Protein AF-A0A930QML5-F1 (afdb_monomer_lite)

Foldseek 3Di:
DLLQLLLQLVLLLVVLQVVCCVVVVVHHDDPVCVVLCSCLVVSDPLSLVSNQVSLCVVCVVVLVVCLVVDDPVVLVVLVVVLQVVLCCLQPVPVLVCVLVPDDPPDPVSSCSVSVVSHVNSNPSSVVSVVSNCVVVVVVNLVVLLVCLVVLQVQLVVLVVVLVVQLVCCVVPVVDDNVRSCSQSDCSHPSNVSNVVSVVSNVVSVLVVVDQPDPVNVVVVLCVVLVQQLSSCLVVLLVVLVVVCVVVVHDDDPVNVVVSVVSSSVVSSVVSVVQVVVCVVVVVSCCNNRNDGDDD

Sequence (295 aa):
RTHAGGIPSLVWSLFYLLHDAWHYGVGVPPILSIPGILFFGNAKYQLYFMVILIWFYLLMPLWRILLRRMTLPLLMGILAVQIAFDYWSSFDTAFNLYVYGLPEGTLWRALLFYRLNYWVVHYVFIFLLGGYIALHWEAFRTWMLRRTGQLYAFGILSLLALLAWYYKLLLVDGYTPLEGIYTAHQLSPLGIFYTIGASLALFAFFTRLGTENPLGHAFQILGKHSYFIYLAHPIAITYLLAVLHRTGHVLTAPLALAMYAATLLLTLCGAVVMRRIGERIPLVNELTIGMKAKK

Structure (mmCIF, N/CA/C/O backbone):
data_AF-A0A930QML5-F1
#
_entry.id   AF-A0A930QML5-F1
#
loop_
_atom_site.group_PDB
_atom_site.id
_atom_site.type_symbol
_atom_site.label_atom_id
_atom_site.label_alt_id
_atom_site.label_comp_id
_atom_site.label_asym_id
_atom_site.label_entity_id
_atom_site.label_seq_id
_atom_site.pdbx_PDB_ins_code
_atom_site.Cartn_x
_atom_site.Cartn_y
_atom_site.Cartn_z
_atom_site.occupancy
_atom_site.B_iso_or_equiv
_atom_site.auth_seq_id
_atom_site.auth_comp_id
_atom_site.auth_asym_id
_atom_site.auth_atom_id
_atom_site.pdbx_PDB_model_num
ATOM 1 N N . ARG A 1 1 ? -0.729 -19.758 14.312 1.00 42.22 1 ARG A N 1
ATOM 2 C CA . ARG A 1 1 ? -1.116 -18.446 13.720 1.00 42.22 1 ARG A CA 1
ATOM 3 C C . ARG A 1 1 ? -0.247 -18.052 12.515 1.00 42.22 1 ARG A C 1
ATOM 5 O O . ARG A 1 1 ? -0.726 -17.291 11.696 1.00 42.22 1 ARG A O 1
ATOM 12 N N . THR A 1 2 ? 0.948 -18.628 12.347 1.00 38.91 2 THR A N 1
ATOM 13 C CA . THR A 1 2 ? 1.815 -18.518 11.150 1.00 38.91 2 THR A CA 1
ATOM 14 C C . THR A 1 2 ? 1.192 -19.056 9.849 1.00 38.91 2 THR A C 1
ATOM 16 O O . THR A 1 2 ? 1.591 -18.653 8.764 1.00 38.91 2 THR A O 1
ATOM 19 N N . HIS A 1 3 ? 0.169 -19.912 9.940 1.00 48.06 3 HIS A N 1
ATOM 20 C CA . HIS A 1 3 ? -0.497 -20.510 8.774 1.00 48.06 3 HIS A CA 1
ATOM 21 C C . HIS A 1 3 ? -1.387 -19.555 7.959 1.00 48.06 3 HIS A C 1
ATOM 23 O O . HIS A 1 3 ? -1.629 -19.836 6.794 1.00 48.06 3 HIS A O 1
ATOM 29 N N . ALA A 1 4 ? -1.870 -18.445 8.534 1.00 53.62 4 ALA A N 1
ATOM 30 C CA . ALA A 1 4 ? -2.886 -17.612 7.874 1.00 53.62 4 ALA A CA 1
ATOM 31 C C . ALA A 1 4 ? -2.337 -16.746 6.720 1.00 53.62 4 ALA A C 1
ATOM 33 O O . ALA A 1 4 ? -3.108 -16.348 5.859 1.00 53.62 4 ALA A O 1
ATOM 34 N N . GLY A 1 5 ? -1.024 -16.475 6.685 1.00 57.03 5 GLY A N 1
ATOM 35 C CA . GLY A 1 5 ? -0.388 -15.676 5.622 1.00 57.03 5 GLY A CA 1
ATOM 36 C C . GLY A 1 5 ? 0.655 -16.428 4.790 1.00 57.03 5 GLY A C 1
ATOM 37 O O . GLY A 1 5 ? 0.810 -16.146 3.606 1.00 57.03 5 GLY A O 1
ATOM 38 N N . GLY A 1 6 ? 1.344 -17.417 5.375 1.00 72.44 6 GLY A N 1
ATOM 39 C CA . GLY A 1 6 ? 2.425 -18.133 4.688 1.00 72.44 6 GLY A CA 1
ATOM 40 C C . GLY A 1 6 ? 1.943 -19.009 3.529 1.00 72.44 6 GLY A C 1
ATOM 41 O O . GLY A 1 6 ? 2.529 -18.973 2.453 1.00 72.44 6 GLY A O 1
ATOM 42 N N . ILE A 1 7 ? 0.851 -19.757 3.727 1.00 80.62 7 ILE A N 1
ATOM 43 C CA . ILE A 1 7 ? 0.314 -20.664 2.699 1.00 80.62 7 ILE A CA 1
ATOM 44 C C . ILE A 1 7 ? -0.231 -19.872 1.499 1.00 80.62 7 ILE A C 1
ATOM 46 O O . ILE A 1 7 ? 0.220 -20.148 0.387 1.00 80.62 7 ILE A O 1
ATOM 50 N N . PRO A 1 8 ? -1.096 -18.850 1.679 1.00 83.06 8 PRO A N 1
ATOM 51 C CA . PRO A 1 8 ? -1.536 -18.029 0.554 1.00 83.06 8 PRO A CA 1
ATOM 52 C C . PRO A 1 8 ? -0.374 -17.358 -0.179 1.00 83.06 8 PRO A C 1
ATOM 54 O O . PRO A 1 8 ? -0.349 -17.374 -1.404 1.00 83.06 8 PRO A O 1
ATOM 57 N N . SER A 1 9 ? 0.622 -16.831 0.543 1.00 83.81 9 SER A N 1
ATOM 58 C CA . SER A 1 9 ? 1.794 -16.206 -0.085 1.00 83.81 9 SER A CA 1
ATOM 59 C C . SER A 1 9 ? 2.511 -17.166 -1.043 1.00 83.81 9 SER A C 1
ATOM 61 O O . SER A 1 9 ? 2.779 -16.807 -2.190 1.00 83.81 9 SER A O 1
ATOM 63 N N . LEU A 1 10 ? 2.749 -18.412 -0.617 1.00 87.38 10 LEU A N 1
ATOM 64 C CA . LEU A 1 10 ? 3.380 -19.439 -1.451 1.00 87.38 10 LEU A CA 1
ATOM 65 C C . LEU A 1 10 ? 2.510 -19.828 -2.650 1.00 87.38 10 LEU A C 1
ATOM 67 O O . LEU A 1 10 ? 2.995 -19.838 -3.779 1.00 87.38 10 LEU A O 1
ATOM 71 N N . VAL A 1 11 ? 1.228 -20.124 -2.417 1.00 89.69 11 VAL A N 1
ATOM 72 C CA . VAL A 1 11 ? 0.294 -20.574 -3.462 1.00 89.69 11 VAL A CA 1
ATOM 73 C C . VAL A 1 11 ? 0.138 -19.512 -4.544 1.00 89.69 11 VAL A C 1
ATOM 75 O O . VAL A 1 11 ? 0.270 -19.817 -5.728 1.00 89.69 11 VAL A O 1
ATOM 78 N N . TRP A 1 12 ? -0.091 -18.258 -4.151 1.00 92.50 12 TRP A N 1
ATOM 79 C CA . TRP A 1 12 ? -0.240 -17.161 -5.100 1.00 92.50 12 TRP A CA 1
ATOM 80 C C . TRP A 1 12 ? 1.067 -16.835 -5.812 1.00 92.50 12 TRP A C 1
ATOM 82 O O . TRP A 1 12 ? 1.039 -16.582 -7.012 1.00 92.50 12 TRP A O 1
ATOM 92 N N . SER A 1 13 ? 2.211 -16.902 -5.126 1.00 91.56 13 SER A N 1
ATOM 93 C CA . SER A 1 13 ? 3.508 -16.717 -5.783 1.00 91.56 13 SER A CA 1
ATOM 94 C C . SER A 1 13 ? 3.733 -17.758 -6.877 1.00 91.56 13 SER A C 1
ATOM 96 O O . SER A 1 13 ? 4.039 -17.396 -8.007 1.00 91.56 13 SER A O 1
ATOM 98 N N . LEU A 1 14 ? 3.520 -19.043 -6.576 1.00 91.62 14 LEU A N 1
ATOM 99 C CA . LEU A 1 14 ? 3.659 -20.118 -7.563 1.00 91.62 14 LEU A CA 1
ATOM 100 C C . LEU A 1 14 ? 2.654 -19.975 -8.708 1.00 91.62 14 LEU A C 1
ATOM 102 O O . LEU A 1 14 ? 3.029 -20.125 -9.869 1.00 91.62 14 LEU A O 1
ATOM 106 N N . PHE A 1 15 ? 1.401 -19.638 -8.393 1.00 93.62 15 PHE A N 1
ATOM 107 C CA . PHE A 1 15 ? 0.384 -19.359 -9.401 1.00 93.62 15 PHE A CA 1
ATOM 108 C C . PHE A 1 15 ? 0.841 -18.256 -10.363 1.00 93.62 15 PHE A C 1
ATOM 110 O O . PHE A 1 15 ? 0.767 -18.451 -11.572 1.00 93.62 15 PHE A O 1
ATOM 117 N N . TYR A 1 16 ? 1.346 -17.127 -9.854 1.00 93.62 16 TYR A N 1
ATOM 118 C CA . TYR A 1 16 ? 1.780 -16.016 -10.702 1.00 93.62 16 TYR A CA 1
ATOM 119 C C . TYR A 1 16 ? 3.010 -16.350 -11.535 1.00 93.62 16 TYR A C 1
ATOM 121 O O . TYR A 1 16 ? 3.055 -15.970 -12.700 1.00 93.62 16 TYR A O 1
ATOM 129 N N . LEU A 1 17 ? 3.961 -17.111 -10.988 1.00 92.50 17 LEU A N 1
ATOM 130 C CA . LEU A 1 17 ? 5.114 -17.576 -11.756 1.00 92.50 17 LEU A CA 1
ATOM 131 C C . LEU A 1 17 ? 4.691 -18.439 -12.949 1.00 92.50 17 LEU A C 1
ATOM 133 O O . LEU A 1 17 ? 5.190 -18.239 -14.051 1.00 92.50 17 LEU A O 1
ATOM 137 N N . LEU A 1 18 ? 3.751 -19.366 -12.749 1.00 92.25 18 LEU A N 1
ATOM 138 C CA . LEU A 1 18 ? 3.232 -20.216 -13.825 1.00 92.25 18 LEU A CA 1
ATOM 139 C C . LEU A 1 18 ? 2.363 -19.429 -14.812 1.00 92.25 18 LEU A C 1
ATOM 141 O O . LEU A 1 18 ? 2.490 -19.597 -16.024 1.00 92.25 18 LEU A O 1
ATOM 145 N N . HIS A 1 19 ? 1.491 -18.565 -14.294 1.00 94.06 19 HIS A N 1
ATOM 146 C CA . HIS A 1 19 ? 0.607 -17.732 -15.097 1.00 94.06 19 HIS A CA 1
ATOM 147 C C . HIS A 1 19 ? 1.399 -16.805 -16.018 1.00 94.06 19 HIS A C 1
ATOM 149 O O . HIS A 1 19 ? 1.128 -16.768 -17.214 1.00 94.06 19 HIS A O 1
ATOM 155 N N . ASP A 1 20 ? 2.382 -16.079 -15.488 1.00 90.75 20 ASP A N 1
ATOM 156 C CA . ASP A 1 20 ? 3.165 -15.121 -16.266 1.00 90.75 20 ASP A CA 1
ATOM 157 C C . ASP A 1 20 ? 4.116 -15.843 -17.238 1.00 90.75 20 ASP A C 1
ATOM 159 O O . ASP A 1 20 ? 4.260 -15.401 -18.379 1.00 90.75 20 ASP A O 1
ATOM 163 N N . ALA A 1 21 ? 4.677 -16.999 -16.852 1.00 90.25 21 ALA A N 1
ATOM 164 C CA . ALA A 1 21 ? 5.449 -17.858 -17.753 1.00 90.25 21 ALA A CA 1
ATOM 165 C C . ALA A 1 21 ? 4.637 -18.286 -18.986 1.00 90.25 21 ALA A C 1
ATOM 167 O O . ALA A 1 21 ? 5.144 -18.229 -20.107 1.00 90.25 21 ALA A O 1
ATOM 168 N N . TRP A 1 22 ? 3.378 -18.691 -18.782 1.00 90.81 22 TRP A N 1
ATOM 169 C CA . TRP A 1 22 ? 2.468 -19.076 -19.861 1.00 90.81 22 TRP A CA 1
ATOM 170 C C . TRP A 1 22 ? 1.972 -17.870 -20.668 1.00 90.81 22 TRP A C 1
ATOM 172 O O . TRP A 1 22 ? 2.012 -17.895 -21.894 1.00 90.81 22 TRP A O 1
ATOM 182 N N . HIS A 1 23 ? 1.531 -16.805 -19.994 1.00 88.75 23 HIS A N 1
ATOM 183 C CA . HIS A 1 23 ? 0.901 -15.648 -20.629 1.00 88.75 23 HIS A CA 1
ATOM 184 C C . HIS A 1 23 ? 1.882 -14.820 -21.470 1.00 88.75 23 HIS A C 1
ATOM 186 O O . HIS A 1 23 ? 1.529 -14.386 -22.564 1.00 88.75 23 HIS A O 1
ATOM 192 N N . TYR A 1 24 ? 3.105 -14.606 -20.971 1.00 87.69 24 TYR A N 1
ATOM 193 C CA . TYR A 1 24 ? 4.132 -13.822 -21.665 1.00 87.69 24 TYR A CA 1
ATOM 194 C C . TYR A 1 24 ? 5.116 -14.681 -22.470 1.00 87.69 24 TYR A C 1
ATOM 196 O O . TYR A 1 24 ? 5.958 -14.133 -23.175 1.00 87.69 24 TYR A O 1
ATOM 204 N N . GLY A 1 25 ? 5.046 -16.014 -22.369 1.00 86.25 25 GLY A N 1
ATOM 205 C CA . GLY A 1 25 ? 5.958 -16.922 -23.073 1.00 86.25 25 GLY A CA 1
ATOM 206 C C . GLY A 1 25 ? 7.410 -16.862 -22.583 1.00 86.25 25 GLY A C 1
ATOM 207 O O . GLY A 1 25 ? 8.315 -17.267 -23.306 1.00 86.25 25 GLY A O 1
ATOM 208 N N . VAL A 1 26 ? 7.647 -16.357 -21.368 1.00 82.44 26 VAL A N 1
ATOM 209 C CA . VAL A 1 26 ? 8.996 -16.136 -20.805 1.00 82.44 26 VAL A CA 1
ATOM 210 C C . VAL A 1 26 ? 9.599 -17.373 -20.126 1.00 82.44 26 VAL A C 1
ATOM 212 O O . VAL A 1 26 ? 10.762 -17.352 -19.731 1.00 82.44 26 VAL A O 1
ATOM 215 N N . GLY A 1 27 ? 8.833 -18.464 -20.007 1.00 84.00 27 GLY A N 1
ATOM 216 C CA . GLY A 1 27 ? 9.260 -19.689 -19.326 1.00 84.00 27 GLY A CA 1
ATOM 217 C C . G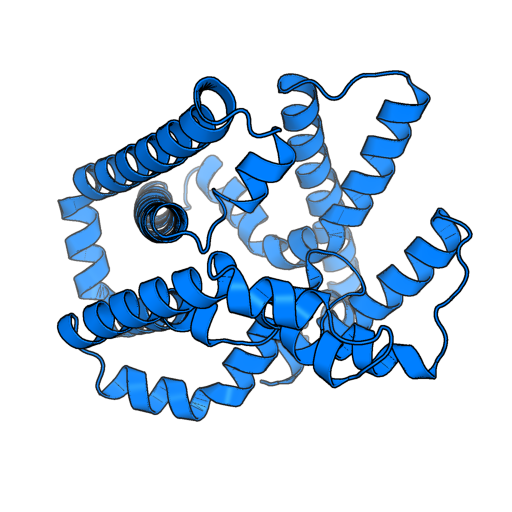LY A 1 27 ? 9.258 -19.576 -17.795 1.00 84.00 27 GLY A C 1
ATOM 218 O O . GLY A 1 27 ? 9.054 -18.507 -17.223 1.00 84.00 27 GLY A O 1
ATOM 219 N N . VAL A 1 28 ? 9.433 -20.712 -17.112 1.00 85.81 28 VAL A N 1
ATOM 220 C CA . VAL A 1 28 ? 9.483 -20.764 -15.640 1.00 85.81 28 VAL A CA 1
ATOM 221 C C . VAL A 1 28 ? 10.873 -20.316 -15.172 1.00 85.81 28 VAL A C 1
ATOM 223 O O . VAL A 1 28 ? 11.868 -20.772 -15.742 1.00 85.81 28 VAL A O 1
ATOM 226 N N . PRO A 1 29 ? 10.981 -19.454 -14.143 1.00 85.44 29 PRO A N 1
ATOM 227 C CA . PRO A 1 29 ? 12.279 -19.011 -13.649 1.00 85.44 29 PRO A CA 1
ATOM 228 C C . PRO A 1 29 ? 13.128 -20.185 -13.124 1.00 85.44 29 PRO A C 1
ATOM 230 O O . PRO A 1 29 ? 12.576 -21.181 -12.643 1.00 85.44 29 PRO A O 1
ATOM 233 N N . PRO A 1 30 ? 14.473 -20.074 -13.148 1.00 86.81 30 PRO A N 1
ATOM 234 C CA . PRO A 1 30 ? 15.358 -21.115 -12.635 1.00 86.81 30 PRO A CA 1
ATOM 235 C C . PRO A 1 30 ? 15.033 -21.477 -11.183 1.00 86.81 30 PRO A C 1
ATOM 237 O O . PRO A 1 30 ? 14.823 -20.589 -10.354 1.00 86.81 30 PRO A O 1
ATOM 240 N N . ILE A 1 31 ? 15.079 -22.770 -10.847 1.00 86.69 31 ILE A N 1
ATOM 241 C CA . ILE A 1 31 ? 14.723 -23.289 -9.511 1.00 86.69 31 ILE A CA 1
ATOM 242 C C . ILE A 1 31 ? 15.508 -22.583 -8.394 1.00 86.69 31 ILE A C 1
ATOM 244 O O . ILE A 1 31 ? 14.950 -22.265 -7.346 1.00 86.69 31 ILE A O 1
ATOM 248 N N . LEU A 1 32 ? 16.780 -22.257 -8.643 1.00 86.69 32 LEU A N 1
ATOM 249 C CA . LEU A 1 32 ? 17.653 -21.561 -7.691 1.00 86.69 32 LEU A CA 1
ATOM 250 C C . LEU A 1 32 ? 17.193 -20.131 -7.356 1.00 86.69 32 LEU A C 1
ATOM 252 O O . LEU A 1 32 ? 17.542 -19.612 -6.300 1.00 86.69 32 LEU A O 1
ATOM 256 N N . SER A 1 33 ? 16.396 -19.495 -8.219 1.00 85.62 33 SER A N 1
ATOM 257 C CA . SER A 1 33 ? 15.874 -18.140 -7.993 1.00 85.62 33 SER A CA 1
ATOM 258 C C . SER A 1 33 ? 14.572 -18.117 -7.183 1.00 85.62 33 SER A C 1
ATOM 260 O O . SER A 1 33 ? 14.249 -17.095 -6.574 1.00 85.62 33 SER A O 1
ATOM 262 N N . ILE A 1 34 ? 13.847 -19.243 -7.115 1.00 87.88 34 ILE A N 1
ATOM 263 C CA . ILE A 1 34 ? 12.540 -19.346 -6.448 1.00 87.88 34 ILE A CA 1
ATOM 264 C C . ILE A 1 34 ? 12.609 -18.909 -4.974 1.00 87.88 34 ILE A C 1
ATOM 266 O O . ILE A 1 34 ? 11.768 -18.101 -4.577 1.00 87.88 34 ILE A O 1
ATOM 270 N N . PRO A 1 35 ? 13.594 -19.337 -4.155 1.00 89.44 35 PRO A N 1
ATOM 271 C CA . PRO A 1 35 ? 13.689 -18.876 -2.770 1.00 89.44 35 PRO A CA 1
ATOM 272 C C . PRO A 1 35 ? 13.810 -17.352 -2.651 1.00 89.44 35 PRO A C 1
ATOM 274 O O . PRO A 1 35 ? 13.152 -16.754 -1.803 1.00 89.44 35 PRO A O 1
ATOM 277 N N . GLY A 1 36 ? 14.592 -16.714 -3.529 1.00 88.12 36 GLY A N 1
ATOM 278 C CA . GLY A 1 36 ? 14.726 -15.257 -3.571 1.00 88.12 36 GLY A CA 1
ATOM 279 C C . GLY A 1 36 ? 13.420 -14.571 -3.973 1.00 88.12 36 GLY A C 1
ATOM 280 O O . GLY A 1 36 ? 12.999 -13.618 -3.322 1.00 88.12 36 GLY A O 1
ATOM 281 N N . ILE A 1 37 ? 12.729 -15.094 -4.989 1.00 89.31 37 ILE A N 1
ATOM 282 C CA . ILE A 1 37 ? 11.427 -14.575 -5.433 1.00 89.31 37 ILE A CA 1
ATOM 283 C C . ILE A 1 37 ? 10.401 -14.620 -4.295 1.00 89.31 37 ILE A C 1
ATOM 285 O O . ILE A 1 37 ? 9.683 -13.642 -4.083 1.00 89.31 37 ILE A O 1
ATOM 289 N N . LEU A 1 38 ? 10.345 -15.728 -3.553 1.00 90.50 38 LEU A N 1
ATOM 290 C CA . LEU A 1 38 ? 9.434 -15.898 -2.421 1.00 90.50 38 LEU A CA 1
ATOM 291 C C . LEU A 1 38 ? 9.811 -15.002 -1.239 1.00 90.50 38 LEU A C 1
ATOM 293 O O . LEU A 1 38 ? 8.932 -14.404 -0.624 1.00 90.50 38 LEU A O 1
ATOM 297 N N . PHE A 1 39 ? 11.107 -14.885 -0.937 1.00 90.69 39 PHE A N 1
ATOM 298 C CA . PHE A 1 39 ? 11.597 -14.053 0.159 1.00 90.69 39 PHE A CA 1
ATOM 299 C C . PHE A 1 39 ? 11.318 -12.568 -0.075 1.00 90.69 39 PHE A C 1
ATOM 301 O O . PHE A 1 39 ? 10.906 -11.879 0.850 1.00 90.69 39 PHE A O 1
ATOM 308 N N . PHE A 1 40 ? 11.515 -12.075 -1.300 1.00 91.12 40 PHE A N 1
ATOM 309 C CA . PHE A 1 40 ? 11.284 -10.669 -1.639 1.00 91.12 40 PHE A CA 1
ATOM 310 C C . PHE A 1 40 ? 9.853 -10.384 -2.114 1.00 91.12 40 PHE A C 1
ATOM 312 O O . PHE A 1 40 ? 9.490 -9.222 -2.261 1.00 91.12 40 PHE A O 1
ATOM 319 N N . GLY A 1 41 ? 9.024 -11.406 -2.345 1.00 90.75 41 GLY A N 1
ATOM 320 C CA . GLY A 1 41 ? 7.649 -11.236 -2.825 1.00 90.75 41 GLY A CA 1
ATOM 321 C C . GLY A 1 41 ? 7.570 -10.738 -4.269 1.00 90.75 41 GLY A C 1
ATOM 322 O O . GLY A 1 41 ? 6.622 -10.047 -4.632 1.00 90.75 41 GLY A O 1
ATOM 323 N N . ASN A 1 42 ? 8.560 -11.091 -5.093 1.00 91.31 42 ASN A N 1
ATOM 324 C CA . ASN A 1 42 ? 8.730 -10.573 -6.454 1.00 91.31 42 ASN A CA 1
ATOM 325 C C . ASN A 1 42 ? 7.917 -11.327 -7.517 1.00 91.31 42 ASN A C 1
ATOM 327 O O . ASN A 1 42 ? 8.001 -10.993 -8.693 1.00 91.31 42 ASN A O 1
ATOM 331 N N . ALA A 1 43 ? 7.132 -12.339 -7.134 1.00 90.38 43 ALA A N 1
ATOM 332 C CA . ALA A 1 43 ? 6.314 -13.091 -8.088 1.00 90.38 43 ALA A CA 1
ATOM 333 C C . ALA A 1 43 ? 5.226 -12.220 -8.747 1.00 90.38 43 ALA A C 1
ATOM 335 O O . ALA A 1 43 ? 4.858 -12.453 -9.893 1.00 90.38 43 ALA A O 1
ATOM 336 N N . LYS A 1 44 ? 4.714 -11.207 -8.036 1.00 92.75 44 LYS A N 1
ATOM 337 C CA . LYS A 1 44 ? 3.829 -10.166 -8.577 1.00 92.75 44 LYS A CA 1
ATOM 338 C C . LYS A 1 44 ? 3.885 -8.933 -7.675 1.00 92.75 44 LYS A C 1
ATOM 340 O O . LYS A 1 44 ? 4.109 -9.072 -6.474 1.00 92.75 44 LYS A O 1
ATOM 345 N N . TYR A 1 45 ? 3.655 -7.740 -8.227 1.00 88.81 45 TYR A N 1
ATOM 346 C CA . TYR A 1 45 ? 3.902 -6.458 -7.544 1.00 88.81 45 TYR A CA 1
ATOM 347 C C . TYR A 1 45 ? 3.152 -6.260 -6.220 1.00 88.81 45 TYR A C 1
ATOM 349 O O . TYR A 1 45 ? 3.531 -5.394 -5.451 1.00 88.81 45 TYR A O 1
ATOM 357 N N . GLN A 1 46 ? 2.077 -6.996 -5.943 1.00 91.94 46 GLN A N 1
ATOM 358 C CA . GLN A 1 46 ? 1.311 -6.901 -4.698 1.00 91.94 46 GLN A CA 1
ATOM 359 C C . GLN A 1 46 ? 1.759 -7.935 -3.647 1.00 91.94 46 GLN A C 1
ATOM 361 O O . GLN A 1 46 ? 1.407 -7.841 -2.472 1.00 91.94 46 GLN A O 1
ATOM 366 N N . LEU A 1 47 ? 2.530 -8.957 -4.020 1.00 92.12 47 LEU A N 1
ATOM 367 C CA . LEU A 1 47 ? 2.869 -10.042 -3.095 1.00 92.12 47 LEU A CA 1
ATOM 368 C C . LEU A 1 47 ? 3.913 -9.647 -2.049 1.00 92.12 47 LEU A C 1
ATOM 370 O O . LEU A 1 47 ? 3.927 -10.240 -0.970 1.00 92.12 47 LEU A O 1
ATOM 374 N N . TYR A 1 48 ? 4.704 -8.597 -2.283 1.00 90.06 48 TYR A N 1
ATOM 375 C CA . TYR A 1 48 ? 5.620 -8.077 -1.264 1.00 90.06 48 TYR A CA 1
ATOM 376 C C . TYR A 1 48 ? 4.896 -7.679 0.031 1.00 90.06 48 TYR A C 1
ATOM 378 O O . TYR A 1 48 ? 5.428 -7.867 1.120 1.00 90.06 48 TYR A O 1
ATOM 386 N N . PHE A 1 49 ? 3.644 -7.213 -0.042 1.00 87.31 49 PHE A N 1
ATOM 387 C CA . PHE A 1 49 ? 2.878 -6.896 1.163 1.00 87.31 49 PHE A CA 1
ATOM 388 C C . PHE A 1 49 ? 2.608 -8.142 2.022 1.00 87.31 49 PHE A C 1
ATOM 390 O O . PHE A 1 49 ? 2.589 -8.061 3.248 1.00 87.31 49 PHE A O 1
ATOM 397 N N . MET A 1 50 ? 2.452 -9.320 1.404 1.00 88.88 50 MET A N 1
ATOM 398 C CA . MET A 1 50 ? 2.325 -10.582 2.144 1.00 88.88 50 MET A CA 1
ATOM 399 C C . MET A 1 50 ? 3.620 -10.931 2.874 1.00 88.88 50 MET A C 1
ATOM 401 O O . MET A 1 50 ? 3.572 -11.371 4.023 1.00 88.88 50 MET A O 1
ATOM 405 N N . VAL A 1 51 ? 4.770 -10.686 2.242 1.00 90.88 51 VAL A N 1
ATOM 406 C CA . VAL A 1 51 ? 6.086 -10.837 2.874 1.00 90.88 51 VAL A CA 1
ATOM 407 C C . VAL A 1 51 ? 6.210 -9.909 4.080 1.00 90.88 51 VAL A C 1
ATOM 409 O O . VAL A 1 51 ? 6.530 -10.379 5.173 1.00 90.88 51 VAL A O 1
ATOM 412 N N . ILE A 1 52 ? 5.873 -8.625 3.928 1.00 91.38 52 ILE A N 1
ATOM 413 C CA . ILE A 1 52 ? 5.874 -7.657 5.035 1.00 91.38 52 ILE A CA 1
ATOM 414 C C . ILE A 1 52 ? 5.027 -8.171 6.210 1.00 91.38 52 ILE A C 1
ATOM 416 O O . ILE A 1 52 ? 5.489 -8.166 7.352 1.00 91.38 52 ILE A O 1
ATOM 420 N N . LEU A 1 53 ? 3.809 -8.667 5.955 1.00 89.94 53 LEU A N 1
ATOM 421 C CA . LEU A 1 53 ? 2.942 -9.206 7.010 1.00 89.94 53 LEU A CA 1
ATOM 422 C C . LEU A 1 53 ? 3.567 -10.402 7.735 1.00 89.94 53 LEU A C 1
ATOM 424 O O . LEU A 1 53 ? 3.448 -10.498 8.958 1.00 89.94 53 LEU A O 1
ATOM 428 N N . ILE A 1 54 ? 4.246 -11.301 7.016 1.00 89.50 54 ILE A N 1
ATOM 429 C CA . ILE A 1 54 ? 4.972 -12.423 7.629 1.00 89.50 54 ILE A CA 1
ATOM 430 C C . ILE A 1 54 ? 6.015 -11.888 8.617 1.00 89.50 54 ILE A C 1
ATOM 432 O O . ILE A 1 54 ? 6.038 -12.336 9.764 1.00 89.50 54 ILE A O 1
ATOM 436 N N . TRP A 1 55 ? 6.807 -10.883 8.231 1.00 91.56 55 TRP A N 1
ATOM 437 C CA . TRP A 1 55 ? 7.786 -10.254 9.123 1.00 91.56 55 TRP A CA 1
ATOM 438 C C . TRP A 1 55 ? 7.145 -9.582 10.338 1.00 91.56 55 TRP A C 1
ATOM 440 O O . TRP A 1 55 ? 7.617 -9.769 11.462 1.00 91.56 55 TRP A O 1
ATOM 450 N N . PHE A 1 56 ? 6.022 -8.882 10.162 1.00 91.94 56 PHE A N 1
ATOM 451 C CA . PHE A 1 56 ? 5.268 -8.333 11.292 1.00 91.94 56 PHE A CA 1
ATOM 452 C C . PHE A 1 56 ? 4.787 -9.422 12.257 1.00 91.94 56 PHE A C 1
ATOM 454 O O . PHE A 1 56 ? 4.884 -9.243 13.472 1.00 91.94 56 PHE A O 1
ATOM 461 N N . TYR A 1 57 ? 4.309 -10.563 11.752 1.00 89.81 57 TYR A N 1
ATOM 462 C CA . TYR A 1 57 ? 3.884 -11.676 12.601 1.00 89.81 57 TYR A CA 1
ATOM 463 C C . TYR A 1 57 ? 5.047 -12.371 13.312 1.00 89.81 57 TYR A C 1
ATOM 465 O O . TYR A 1 57 ? 4.891 -12.751 14.475 1.00 89.81 57 TYR A O 1
ATOM 473 N N . LEU A 1 58 ? 6.200 -12.525 12.656 1.00 91.06 58 LEU A N 1
ATOM 474 C CA . LEU A 1 58 ? 7.408 -13.073 13.281 1.00 91.06 58 LEU A CA 1
ATOM 475 C C . LEU A 1 58 ? 7.881 -12.185 14.437 1.00 91.06 58 LEU A C 1
ATOM 477 O O . LEU A 1 58 ? 8.209 -12.681 15.513 1.00 91.06 58 LEU A O 1
ATOM 481 N N . LEU A 1 59 ? 7.817 -10.866 14.252 1.00 93.88 59 LEU A N 1
ATOM 482 C CA . LEU A 1 59 ? 8.206 -9.871 15.251 1.00 93.88 59 LEU A CA 1
ATOM 483 C C . LEU A 1 59 ? 7.091 -9.546 16.267 1.00 93.88 59 LEU A C 1
ATOM 485 O O . LEU A 1 59 ? 7.248 -8.667 17.113 1.00 93.88 59 LEU A O 1
ATOM 489 N N . MET A 1 60 ? 5.979 -10.292 16.269 1.00 92.56 60 MET A N 1
ATOM 490 C CA . MET A 1 60 ? 4.857 -10.077 17.192 1.00 92.56 60 MET A CA 1
ATOM 491 C C . MET A 1 60 ? 5.251 -10.029 18.682 1.00 92.56 60 MET A C 1
ATOM 493 O O . MET A 1 60 ? 4.675 -9.203 19.398 1.00 92.56 60 MET A O 1
ATOM 497 N N . PRO A 1 61 ? 6.189 -10.852 19.202 1.00 92.62 61 PRO A N 1
A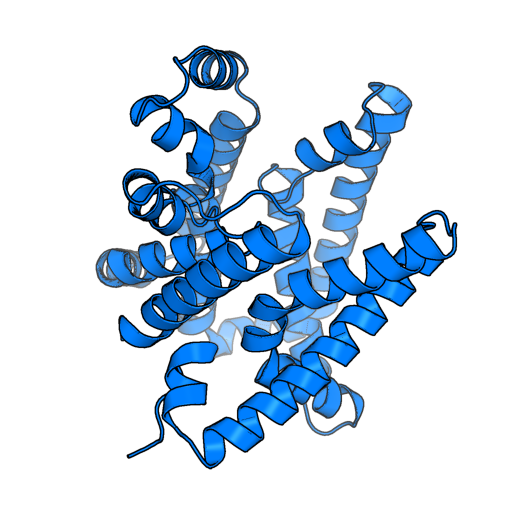TOM 498 C CA . PRO A 1 61 ? 6.627 -10.738 20.594 1.00 92.62 61 PRO A CA 1
ATOM 499 C C . PRO A 1 61 ? 7.184 -9.347 20.926 1.00 92.62 61 PRO A C 1
ATOM 501 O O . PRO A 1 61 ? 6.808 -8.773 21.949 1.00 92.62 61 PRO A O 1
ATOM 504 N N . LEU A 1 62 ? 7.994 -8.775 20.029 1.00 93.94 62 LEU A N 1
ATOM 505 C CA . LEU A 1 62 ? 8.558 -7.431 20.166 1.00 93.94 62 LEU A CA 1
ATOM 506 C C . LEU A 1 62 ? 7.451 -6.372 20.175 1.00 93.94 62 LEU A C 1
ATOM 508 O O . LEU A 1 62 ? 7.397 -5.535 21.077 1.00 93.94 62 LEU A O 1
ATOM 512 N N . TRP A 1 63 ? 6.513 -6.452 19.228 1.00 93.56 63 TRP A N 1
ATOM 513 C CA . TRP A 1 63 ? 5.411 -5.489 19.138 1.00 93.56 63 TRP A CA 1
ATOM 514 C C . TRP A 1 63 ? 4.514 -5.507 20.369 1.00 93.56 63 TRP A C 1
ATOM 516 O O . TRP A 1 63 ? 4.073 -4.454 20.815 1.00 93.56 63 TRP A O 1
ATOM 526 N N . ARG A 1 64 ? 4.271 -6.679 20.971 1.00 92.31 64 ARG A N 1
ATOM 527 C CA . ARG A 1 64 ? 3.505 -6.769 22.226 1.00 92.31 64 ARG A CA 1
ATOM 528 C C . ARG A 1 64 ? 4.208 -6.060 23.377 1.00 92.31 64 ARG A C 1
ATOM 530 O O . ARG A 1 64 ? 3.534 -5.414 24.173 1.00 92.31 64 ARG A O 1
ATOM 537 N N . ILE A 1 65 ? 5.530 -6.189 23.483 1.00 93.31 65 ILE A N 1
ATOM 538 C CA . ILE A 1 65 ? 6.316 -5.506 24.521 1.00 93.31 65 ILE A CA 1
ATOM 539 C C . ILE A 1 65 ? 6.235 -3.992 24.318 1.00 93.31 65 ILE A C 1
ATOM 541 O O . ILE A 1 65 ? 5.963 -3.262 25.270 1.00 93.31 65 ILE A O 1
ATOM 545 N N . LEU A 1 66 ? 6.406 -3.537 23.076 1.00 92.62 66 LEU A N 1
ATOM 546 C CA . LEU A 1 66 ? 6.361 -2.122 22.729 1.00 92.62 66 LEU A CA 1
ATOM 547 C C . LEU A 1 66 ? 4.968 -1.515 22.963 1.00 92.62 66 LEU A C 1
ATOM 549 O O . LEU A 1 66 ? 4.858 -0.472 23.601 1.00 92.62 66 LEU A O 1
ATOM 553 N N . LEU A 1 67 ? 3.899 -2.202 22.542 1.00 94.50 67 LEU A N 1
ATOM 554 C CA . LEU A 1 67 ? 2.513 -1.756 22.731 1.00 94.50 67 LEU A CA 1
ATOM 555 C C . LEU A 1 67 ? 2.116 -1.633 24.206 1.00 94.50 67 LEU A C 1
ATOM 557 O O . LEU A 1 67 ? 1.389 -0.712 24.559 1.00 94.50 67 LEU A O 1
ATOM 561 N N . ARG A 1 68 ? 2.626 -2.503 25.088 1.00 91.75 68 ARG A N 1
ATOM 562 C CA . ARG A 1 68 ? 2.360 -2.419 26.539 1.00 91.75 68 ARG A CA 1
ATOM 563 C C . ARG A 1 68 ? 2.895 -1.144 27.186 1.00 91.75 68 ARG A C 1
ATOM 565 O O . ARG A 1 68 ? 2.388 -0.743 28.224 1.00 91.75 68 ARG A O 1
ATOM 572 N N . ARG A 1 69 ? 3.941 -0.548 26.610 1.00 92.44 69 ARG A N 1
ATOM 573 C CA . ARG A 1 69 ? 4.561 0.695 27.092 1.00 92.44 69 ARG A CA 1
ATOM 574 C C . ARG A 1 69 ? 4.210 1.892 26.210 1.00 92.44 69 ARG A C 1
ATOM 576 O O . ARG A 1 69 ? 4.777 2.966 26.394 1.00 92.44 69 ARG A O 1
ATOM 583 N N . MET A 1 70 ? 3.330 1.700 25.227 1.00 95.19 70 MET A N 1
ATOM 584 C CA . MET A 1 70 ? 3.051 2.712 24.224 1.00 95.19 70 MET A CA 1
ATOM 585 C C . MET A 1 70 ? 2.288 3.877 24.837 1.00 95.19 70 MET A C 1
ATOM 587 O O . MET A 1 70 ? 1.244 3.703 25.457 1.00 95.19 70 MET A O 1
ATOM 591 N N . THR A 1 71 ? 2.807 5.075 24.608 1.00 95.00 71 THR A N 1
ATOM 592 C CA . THR A 1 71 ? 2.155 6.341 24.930 1.00 95.00 71 THR A CA 1
ATOM 593 C C . THR A 1 71 ? 2.086 7.186 23.666 1.00 95.00 71 THR A C 1
ATOM 595 O O . THR A 1 71 ? 2.844 6.960 22.720 1.00 95.00 71 THR A O 1
ATOM 598 N N . LEU A 1 72 ? 1.201 8.183 23.636 1.00 92.88 72 LEU A N 1
ATOM 599 C CA . LEU A 1 72 ? 1.097 9.075 22.482 1.00 92.88 72 LEU A CA 1
ATOM 600 C C . LEU A 1 72 ? 2.436 9.774 22.143 1.00 92.88 72 LEU A C 1
ATOM 602 O O . LEU A 1 72 ? 2.804 9.750 20.970 1.00 92.88 72 LEU A O 1
ATOM 606 N N . PRO A 1 73 ? 3.222 10.311 23.104 1.00 96.19 73 PRO A N 1
ATOM 607 C CA . PRO A 1 73 ? 4.541 10.874 22.800 1.00 96.19 73 PRO A CA 1
ATOM 608 C C . PRO A 1 73 ? 5.517 9.862 22.191 1.00 96.19 73 PRO A C 1
ATOM 610 O O . PRO A 1 73 ? 6.229 10.199 21.248 1.00 96.19 73 PRO A O 1
ATOM 613 N N . LEU A 1 74 ? 5.526 8.614 22.678 1.00 96.00 74 LEU A N 1
ATOM 614 C CA . LEU A 1 74 ? 6.372 7.564 22.104 1.00 96.00 74 LEU A CA 1
ATOM 615 C C . LEU A 1 74 ? 5.955 7.244 20.665 1.00 96.00 74 LEU A C 1
ATOM 617 O O . LEU A 1 74 ? 6.811 7.101 19.798 1.00 96.00 74 LEU A O 1
ATOM 621 N N . LEU A 1 75 ? 4.649 7.183 20.400 1.00 96.19 75 LEU A N 1
ATOM 622 C CA . LEU A 1 75 ? 4.116 6.952 19.062 1.00 96.19 75 LEU A CA 1
ATOM 623 C C . LEU A 1 75 ? 4.499 8.088 18.097 1.00 96.19 75 LEU A C 1
ATOM 625 O O . LEU A 1 75 ? 4.880 7.819 16.961 1.00 96.19 75 LEU A O 1
ATOM 629 N N . MET A 1 76 ? 4.481 9.342 18.562 1.00 96.75 76 MET A N 1
ATOM 630 C CA . MET A 1 76 ? 4.964 10.495 17.791 1.00 96.75 76 MET A CA 1
ATOM 631 C C . MET A 1 76 ? 6.482 10.458 17.564 1.00 96.75 76 MET A C 1
ATOM 633 O O . MET A 1 76 ? 6.945 10.800 16.479 1.00 96.75 76 MET A O 1
ATOM 637 N N . GLY A 1 77 ? 7.263 10.001 18.547 1.00 97.31 77 GLY A N 1
ATOM 638 C CA . GLY A 1 77 ? 8.698 9.761 18.374 1.00 97.31 77 GLY A CA 1
ATOM 639 C C . GLY A 1 77 ? 8.977 8.691 17.315 1.00 97.31 77 GLY A C 1
ATOM 640 O O . GLY A 1 77 ? 9.811 8.889 16.437 1.00 97.31 77 GLY A O 1
ATOM 641 N N . ILE A 1 78 ? 8.219 7.591 17.339 1.00 96.62 78 ILE A N 1
ATOM 642 C CA . ILE A 1 78 ? 8.288 6.532 16.322 1.00 96.62 78 ILE A CA 1
ATOM 643 C C . ILE A 1 78 ? 7.914 7.074 14.940 1.00 96.62 78 ILE A C 1
ATOM 645 O O . ILE A 1 78 ? 8.583 6.731 13.970 1.00 96.62 78 ILE A O 1
ATOM 649 N N . LEU A 1 79 ? 6.900 7.941 14.842 1.00 97.31 79 LEU A N 1
ATOM 650 C CA . LEU A 1 79 ? 6.553 8.608 13.584 1.00 97.31 79 LEU A CA 1
ATOM 651 C C . LEU A 1 79 ? 7.732 9.413 13.038 1.00 97.31 79 LEU A C 1
ATOM 653 O O . LEU A 1 79 ? 8.063 9.284 11.866 1.00 97.31 79 LEU A O 1
ATOM 657 N N . ALA A 1 80 ? 8.372 10.225 13.882 1.00 97.62 80 ALA A N 1
ATOM 658 C CA . ALA A 1 80 ? 9.501 11.052 13.471 1.00 97.62 80 ALA A CA 1
ATOM 659 C C . ALA A 1 80 ? 10.689 10.201 12.998 1.00 97.62 80 ALA A C 1
ATOM 661 O O . ALA A 1 80 ? 11.265 10.484 11.948 1.00 97.62 80 ALA A O 1
ATOM 662 N N . VAL A 1 81 ? 11.014 9.126 13.727 1.00 97.19 81 VAL A N 1
ATOM 663 C CA . VAL A 1 81 ? 12.064 8.180 13.319 1.00 97.19 81 VAL A CA 1
ATOM 664 C C . VAL A 1 81 ? 11.701 7.491 12.007 1.00 97.19 81 VAL A C 1
ATOM 666 O O . VAL A 1 81 ? 12.558 7.388 11.135 1.00 97.19 81 VAL A O 1
ATOM 669 N N . GLN A 1 82 ? 10.449 7.058 11.837 1.00 97.00 82 GLN A N 1
ATOM 670 C CA . GLN A 1 82 ? 10.010 6.437 10.591 1.00 97.00 82 GLN A CA 1
ATOM 671 C C . GLN A 1 82 ? 10.105 7.421 9.417 1.00 97.00 82 GLN A C 1
ATOM 673 O O . GLN A 1 82 ? 10.672 7.061 8.396 1.00 97.00 82 GLN A O 1
ATOM 678 N N . ILE A 1 83 ? 9.636 8.667 9.564 1.00 97.62 83 ILE A N 1
ATOM 679 C CA . ILE A 1 83 ? 9.749 9.692 8.512 1.00 97.62 83 ILE A CA 1
ATOM 680 C C . ILE A 1 83 ? 11.217 9.920 8.137 1.00 97.62 83 ILE A C 1
ATOM 682 O O . ILE A 1 83 ? 11.541 9.969 6.954 1.00 97.62 83 ILE A O 1
ATOM 686 N N . ALA A 1 84 ? 12.113 10.037 9.121 1.00 97.38 84 ALA A N 1
ATOM 687 C CA . ALA A 1 84 ? 13.540 10.220 8.861 1.00 97.38 84 ALA A CA 1
ATOM 688 C C . ALA A 1 84 ? 14.156 9.007 8.142 1.00 97.38 84 ALA A C 1
ATOM 690 O O . ALA A 1 84 ? 14.922 9.170 7.193 1.00 97.38 84 ALA A O 1
ATOM 691 N N . PHE A 1 85 ? 13.796 7.794 8.565 1.00 97.44 85 PHE A N 1
ATOM 692 C CA . PHE A 1 85 ? 14.267 6.553 7.958 1.00 97.44 85 PHE A CA 1
ATOM 693 C C . PHE A 1 85 ? 13.748 6.369 6.530 1.00 97.44 85 PHE A C 1
ATOM 695 O O . PHE A 1 85 ? 14.515 6.013 5.638 1.00 97.44 85 PHE A O 1
ATOM 702 N N . ASP A 1 86 ? 12.466 6.644 6.298 1.00 96.94 86 ASP A N 1
ATOM 703 C CA . ASP A 1 86 ? 11.836 6.563 4.983 1.00 96.94 86 ASP A CA 1
ATOM 704 C C . ASP A 1 86 ? 12.408 7.620 4.042 1.00 96.94 86 ASP A C 1
ATOM 706 O O . ASP A 1 86 ? 12.667 7.320 2.872 1.00 96.94 86 ASP A O 1
ATOM 710 N N . TYR A 1 87 ? 12.681 8.821 4.565 1.00 96.06 87 TYR A N 1
ATOM 711 C CA . TYR A 1 87 ? 13.333 9.884 3.814 1.00 96.06 87 TYR A CA 1
ATOM 712 C C . TYR A 1 87 ? 14.748 9.480 3.391 1.00 96.06 87 TYR A C 1
ATOM 714 O O . TYR A 1 87 ? 15.071 9.523 2.208 1.00 96.06 87 TYR A O 1
ATOM 722 N N . TRP A 1 88 ? 15.572 9.012 4.331 1.00 96.62 88 TRP A N 1
ATOM 723 C CA . TRP A 1 88 ? 16.910 8.506 4.024 1.00 96.62 88 TRP A CA 1
ATOM 724 C C . TRP A 1 88 ? 16.854 7.356 3.010 1.00 96.62 88 TRP A C 1
ATOM 726 O O . TRP A 1 88 ? 17.482 7.414 1.958 1.00 96.62 88 TRP A O 1
ATOM 736 N N . SER A 1 89 ? 16.045 6.333 3.277 1.00 95.56 89 SER A N 1
ATOM 737 C CA . SER A 1 89 ? 15.962 5.156 2.415 1.00 95.56 89 SER A CA 1
ATOM 738 C C . SER A 1 89 ? 15.500 5.503 0.997 1.00 95.56 89 SER A C 1
ATOM 740 O O . SER A 1 89 ? 15.985 4.895 0.044 1.00 95.56 89 SER A O 1
ATOM 742 N N . SER A 1 90 ? 14.573 6.449 0.832 1.00 93.38 90 SER A N 1
ATOM 743 C CA . SER A 1 90 ? 13.945 6.727 -0.469 1.00 93.38 90 SER A CA 1
ATOM 744 C C . SER A 1 90 ? 14.624 7.858 -1.247 1.00 93.38 90 SER A C 1
ATOM 746 O O . SER A 1 90 ? 14.641 7.804 -2.472 1.00 93.38 90 SER A O 1
ATOM 748 N N . PHE A 1 91 ? 15.210 8.848 -0.565 1.00 93.81 91 PHE A N 1
ATOM 749 C CA . PHE A 1 91 ? 15.715 10.078 -1.192 1.00 93.81 91 PHE A CA 1
ATOM 750 C C . PHE A 1 91 ? 17.227 10.290 -1.049 1.00 93.81 91 PHE A C 1
ATOM 752 O O . PHE A 1 91 ? 17.764 11.190 -1.692 1.00 93.81 91 PHE A O 1
ATOM 759 N N . ASP A 1 92 ? 17.943 9.494 -0.247 1.00 96.19 92 ASP A N 1
ATOM 760 C CA . ASP A 1 92 ? 19.398 9.636 -0.150 1.00 96.19 92 ASP A CA 1
ATOM 761 C C . ASP A 1 92 ? 20.086 9.159 -1.438 1.00 96.19 92 ASP A C 1
ATOM 763 O O . ASP A 1 92 ? 20.091 7.970 -1.777 1.00 96.19 92 ASP A O 1
ATOM 767 N N . THR A 1 93 ? 20.666 10.105 -2.178 1.00 94.38 93 THR A N 1
ATOM 768 C CA . THR A 1 93 ? 21.307 9.837 -3.470 1.00 94.38 93 THR A CA 1
ATOM 769 C C . THR A 1 93 ? 22.524 8.929 -3.327 1.00 94.38 93 THR A C 1
ATOM 771 O O . THR A 1 93 ? 22.698 8.018 -4.133 1.00 94.38 93 THR A O 1
ATOM 774 N N . ALA A 1 94 ? 23.363 9.141 -2.308 1.00 96.50 94 ALA A N 1
ATOM 775 C CA . ALA A 1 94 ? 24.596 8.377 -2.131 1.00 96.50 94 ALA A CA 1
ATOM 776 C C . ALA A 1 94 ? 24.300 6.894 -1.865 1.00 96.50 94 ALA A C 1
ATOM 778 O O . ALA A 1 94 ? 24.880 6.012 -2.500 1.00 96.50 94 ALA A O 1
ATOM 779 N N . PHE A 1 95 ? 23.343 6.620 -0.981 1.00 96.19 95 PHE A N 1
ATOM 780 C CA . PHE A 1 95 ? 22.876 5.280 -0.673 1.00 96.19 95 PHE A CA 1
ATOM 781 C C . PHE A 1 95 ? 22.238 4.608 -1.891 1.00 96.19 95 PHE A C 1
ATOM 783 O O . PHE A 1 95 ? 22.590 3.474 -2.214 1.00 96.19 95 PHE A O 1
ATOM 790 N N . ASN A 1 96 ? 21.341 5.291 -2.609 1.00 95.00 96 ASN A N 1
ATOM 791 C CA . ASN A 1 96 ? 20.684 4.688 -3.768 1.00 95.00 96 ASN A CA 1
ATOM 792 C C . ASN A 1 96 ? 21.671 4.421 -4.916 1.00 95.00 96 ASN A C 1
ATOM 794 O O . ASN A 1 96 ? 21.651 3.328 -5.480 1.00 95.00 96 ASN A O 1
ATOM 798 N N . LEU A 1 97 ? 22.593 5.346 -5.212 1.00 96.00 97 LEU A N 1
ATOM 799 C CA . LEU A 1 97 ? 23.657 5.118 -6.199 1.00 96.00 97 LEU A CA 1
ATOM 800 C C . LEU A 1 97 ? 24.567 3.952 -5.803 1.00 96.00 97 LEU A C 1
ATOM 802 O O . LEU A 1 97 ? 24.919 3.145 -6.661 1.00 96.00 97 LEU A O 1
ATOM 806 N N . TYR A 1 98 ? 24.898 3.818 -4.516 1.00 96.12 98 TYR A N 1
ATOM 807 C CA . TYR A 1 98 ? 25.630 2.656 -4.015 1.00 96.12 98 TYR A CA 1
ATOM 808 C C . TYR A 1 98 ? 24.872 1.354 -4.300 1.00 96.12 98 TYR A C 1
ATOM 810 O O . TYR A 1 98 ? 25.447 0.432 -4.871 1.00 96.12 98 TYR A O 1
ATOM 818 N N . VAL A 1 99 ? 23.577 1.284 -3.970 1.00 95.00 99 VAL A N 1
ATOM 819 C CA . VAL A 1 99 ? 22.754 0.084 -4.199 1.00 95.00 99 VAL A CA 1
ATOM 820 C C . VAL A 1 99 ? 22.659 -0.265 -5.686 1.00 95.00 99 VAL A C 1
ATOM 822 O O . VAL A 1 99 ? 22.811 -1.435 -6.042 1.00 95.00 99 VAL A O 1
ATOM 825 N N . TYR A 1 100 ? 22.436 0.725 -6.555 1.00 93.12 100 TYR A N 1
ATOM 826 C CA . TYR A 1 100 ? 22.362 0.511 -8.004 1.00 93.12 100 TYR A CA 1
ATOM 827 C C . TYR A 1 100 ? 23.718 0.143 -8.621 1.00 93.12 100 TYR A C 1
ATOM 829 O O . TYR A 1 100 ? 23.753 -0.612 -9.590 1.00 93.12 100 TYR A O 1
ATOM 837 N N . GLY A 1 101 ? 24.823 0.621 -8.043 1.00 94.69 101 GLY A N 1
ATOM 838 C CA . GLY A 1 101 ? 26.185 0.298 -8.471 1.00 94.69 101 GLY A CA 1
ATOM 839 C C . GLY A 1 101 ? 26.666 -1.102 -8.072 1.00 94.69 101 GLY A C 1
ATOM 840 O O . GLY A 1 101 ? 27.712 -1.541 -8.547 1.00 94.69 101 GLY A O 1
ATOM 841 N N . LEU A 1 102 ? 25.933 -1.823 -7.215 1.00 95.69 102 LEU A N 1
ATOM 842 C CA . LEU A 1 102 ? 26.298 -3.188 -6.833 1.00 95.69 102 LEU A CA 1
ATOM 843 C C . LEU A 1 102 ? 26.145 -4.170 -8.013 1.00 95.69 102 LEU A C 1
ATOM 845 O O . LEU A 1 102 ? 25.214 -4.030 -8.817 1.00 95.69 102 LEU A O 1
ATOM 849 N N . PRO A 1 103 ? 26.984 -5.222 -8.096 1.00 93.81 103 PRO A N 1
ATOM 850 C CA . PRO A 1 103 ? 26.907 -6.186 -9.189 1.00 93.81 103 PRO A CA 1
ATOM 851 C C . PRO A 1 103 ? 25.561 -6.921 -9.230 1.00 93.81 103 PRO A C 1
ATOM 853 O O . PRO A 1 103 ? 25.002 -7.303 -8.191 1.00 93.81 103 PRO A O 1
ATOM 856 N N . GLU A 1 104 ? 25.053 -7.141 -10.443 1.00 87.56 104 GLU A N 1
ATOM 857 C CA . GLU A 1 104 ? 23.834 -7.918 -10.678 1.00 87.56 104 GLU A CA 1
ATOM 858 C C . GLU A 1 104 ? 23.974 -9.361 -10.195 1.00 87.56 104 GLU A C 1
ATOM 860 O O . GLU A 1 104 ? 25.065 -9.923 -10.140 1.00 87.56 104 GLU A O 1
ATOM 865 N N . GLY A 1 105 ? 22.855 -9.955 -9.780 1.00 83.38 105 GLY A N 1
ATOM 866 C CA . GLY A 1 105 ? 22.821 -11.326 -9.265 1.00 83.38 105 GLY A CA 1
ATOM 867 C C . GLY A 1 105 ? 23.391 -11.510 -7.852 1.00 83.38 105 GLY A C 1
ATOM 868 O O . GLY A 1 105 ? 23.283 -12.602 -7.299 1.00 83.38 105 GLY A O 1
ATOM 869 N N . THR A 1 106 ? 23.951 -10.469 -7.224 1.00 90.12 106 THR A N 1
ATOM 870 C CA . THR A 1 106 ? 24.453 -10.573 -5.846 1.00 90.12 106 THR A CA 1
ATOM 871 C C . THR A 1 106 ? 23.320 -10.518 -4.819 1.00 90.12 106 THR A C 1
ATOM 873 O O . THR A 1 106 ? 22.410 -9.688 -4.899 1.00 90.12 106 THR A O 1
ATOM 876 N N . LEU A 1 107 ? 23.404 -11.372 -3.792 1.00 90.75 107 LEU A N 1
ATOM 877 C CA . LEU A 1 107 ? 22.456 -11.358 -2.672 1.00 90.75 107 LEU A CA 1
ATOM 878 C C . LEU A 1 107 ? 22.450 -10.000 -1.958 1.00 90.75 107 LEU A C 1
ATOM 880 O O . LEU A 1 107 ? 21.394 -9.515 -1.566 1.00 90.75 107 LEU A O 1
ATOM 884 N N . TRP A 1 108 ? 23.620 -9.370 -1.824 1.00 94.06 108 TRP A N 1
ATOM 885 C CA . TRP A 1 108 ? 23.751 -8.069 -1.173 1.00 94.06 108 TRP A CA 1
ATOM 886 C C . TRP A 1 108 ? 22.966 -6.973 -1.897 1.00 94.06 108 TRP A C 1
ATOM 888 O O . TRP A 1 108 ? 22.195 -6.252 -1.261 1.00 94.06 108 TRP A O 1
ATOM 898 N N . ARG A 1 109 ? 23.072 -6.909 -3.234 1.00 94.31 109 ARG A N 1
ATOM 899 C CA . ARG A 1 109 ? 22.235 -6.006 -4.030 1.00 94.31 109 ARG A CA 1
ATOM 900 C C . ARG A 1 109 ? 20.761 -6.306 -3.814 1.00 94.31 109 ARG A C 1
ATOM 902 O O . ARG A 1 109 ? 20.007 -5.380 -3.552 1.00 94.31 109 ARG A O 1
ATOM 909 N N . ALA A 1 110 ? 20.350 -7.572 -3.874 1.00 92.25 110 ALA A N 1
ATOM 910 C CA . ALA A 1 110 ? 18.945 -7.940 -3.704 1.00 92.25 110 ALA A CA 1
ATOM 911 C C . ALA A 1 110 ? 18.386 -7.518 -2.330 1.00 92.25 110 ALA A C 1
ATOM 913 O O . ALA A 1 110 ? 17.296 -6.953 -2.260 1.00 92.25 110 ALA A O 1
ATOM 914 N N . LEU A 1 111 ? 19.149 -7.721 -1.249 1.00 94.06 111 LEU A N 1
ATOM 915 C CA . LEU A 1 111 ? 18.751 -7.340 0.110 1.00 94.06 111 LEU A CA 1
ATOM 916 C C . LEU A 1 111 ? 18.518 -5.834 0.256 1.00 94.06 111 LEU A C 1
ATOM 918 O O . LEU A 1 111 ? 17.554 -5.435 0.910 1.00 94.06 111 LEU A O 1
ATOM 922 N N . LEU A 1 112 ? 19.372 -5.003 -0.342 1.00 95.19 112 LEU A N 1
ATOM 923 C CA . LEU A 1 112 ? 19.226 -3.550 -0.271 1.00 95.19 112 LEU A CA 1
ATOM 924 C C . LEU A 1 112 ? 18.202 -3.022 -1.278 1.00 95.19 112 LEU A C 1
ATOM 926 O O . LEU A 1 112 ? 17.430 -2.122 -0.959 1.00 95.19 112 LEU A O 1
ATOM 930 N N . PHE A 1 113 ? 18.149 -3.589 -2.479 1.00 94.12 113 PHE A N 1
ATOM 931 C CA . PHE A 1 113 ? 17.232 -3.167 -3.534 1.00 94.12 113 PHE A CA 1
ATOM 932 C C . PHE A 1 113 ? 15.771 -3.431 -3.145 1.00 94.12 113 PHE A C 1
ATOM 934 O O . PHE A 1 113 ? 14.937 -2.537 -3.230 1.00 94.12 113 PHE A O 1
ATOM 941 N N . TYR A 1 114 ? 15.471 -4.620 -2.615 1.00 93.69 114 TYR A N 1
ATOM 942 C CA . TYR A 1 114 ? 14.122 -5.007 -2.184 1.00 93.69 114 TYR A CA 1
ATOM 943 C C . TYR A 1 114 ? 13.840 -4.693 -0.707 1.00 93.69 114 TYR A C 1
ATOM 945 O O . TYR A 1 114 ? 12.938 -5.281 -0.112 1.00 93.69 114 TYR A O 1
ATOM 953 N N . ARG A 1 115 ? 14.591 -3.773 -0.088 1.00 94.56 115 ARG A N 1
ATOM 954 C CA . ARG A 1 115 ? 14.461 -3.426 1.341 1.00 94.56 115 ARG A CA 1
ATOM 955 C C . ARG A 1 115 ? 13.031 -3.045 1.749 1.00 94.56 115 ARG A C 1
ATOM 957 O O . A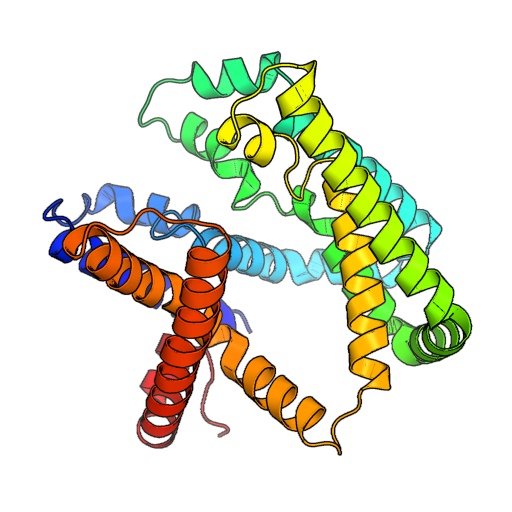RG A 1 115 ? 12.556 -3.500 2.787 1.00 94.56 115 ARG A O 1
ATOM 964 N N . LEU A 1 116 ? 12.291 -2.342 0.884 1.00 92.25 116 LEU A N 1
ATOM 965 C CA . LEU A 1 116 ? 10.886 -1.968 1.117 1.00 92.25 116 LEU A CA 1
ATOM 966 C C . LEU A 1 116 ? 9.953 -3.180 1.296 1.00 92.25 116 LEU A C 1
ATOM 968 O O . LEU A 1 116 ? 8.881 -3.030 1.882 1.00 92.25 116 LEU A O 1
ATOM 972 N N . ASN A 1 117 ? 10.352 -4.364 0.821 1.00 92.62 117 ASN A N 1
ATOM 973 C CA . ASN A 1 117 ? 9.533 -5.576 0.821 1.00 92.62 117 ASN A CA 1
ATOM 974 C C . ASN A 1 117 ? 9.602 -6.354 2.141 1.00 92.62 117 ASN A C 1
ATOM 976 O O . ASN A 1 117 ? 8.802 -7.261 2.355 1.00 92.62 117 ASN A O 1
ATOM 980 N N . TYR A 1 118 ? 10.553 -6.039 3.026 1.00 91.44 118 TYR A N 1
ATOM 981 C CA . TYR A 1 118 ? 10.725 -6.783 4.278 1.00 91.44 118 TYR A CA 1
ATOM 982 C C . TYR A 1 118 ? 11.218 -5.946 5.464 1.00 91.44 118 TYR A C 1
ATOM 984 O O . TYR A 1 118 ? 11.036 -6.363 6.610 1.00 91.44 118 TYR A O 1
ATOM 992 N N . TRP A 1 119 ? 11.794 -4.759 5.244 1.00 95.12 119 TRP A N 1
ATOM 993 C CA . TRP A 1 119 ? 12.137 -3.844 6.331 1.00 95.12 119 TRP A CA 1
ATOM 994 C C . TRP A 1 119 ? 10.865 -3.260 6.941 1.00 95.12 119 TRP A C 1
ATOM 996 O O . TRP A 1 119 ? 10.317 -2.259 6.487 1.00 95.12 119 TRP A O 1
ATOM 1006 N N . VAL A 1 120 ? 10.410 -3.893 8.022 1.00 94.44 120 VAL A N 1
ATOM 1007 C CA . VAL A 1 120 ? 9.206 -3.493 8.767 1.00 94.44 120 VAL A CA 1
ATOM 1008 C C . VAL A 1 120 ? 9.266 -2.058 9.286 1.00 94.44 120 VAL A C 1
ATOM 1010 O O . VAL A 1 120 ? 8.216 -1.468 9.517 1.00 94.44 120 VAL A O 1
ATOM 1013 N N . VAL A 1 121 ? 10.468 -1.489 9.447 1.00 94.44 121 VAL A N 1
ATOM 1014 C CA . VAL A 1 121 ? 10.689 -0.120 9.943 1.00 94.44 121 VAL A CA 1
ATOM 1015 C C . VAL A 1 121 ? 9.920 0.912 9.113 1.00 94.44 121 VAL A C 1
ATOM 1017 O O . VAL A 1 121 ? 9.348 1.822 9.702 1.00 94.44 121 VAL A O 1
ATOM 1020 N N . HIS A 1 122 ? 9.783 0.698 7.798 1.00 95.06 122 HIS A N 1
ATOM 1021 C CA . HIS A 1 122 ? 8.994 1.550 6.894 1.00 95.06 122 HIS A CA 1
ATOM 1022 C C . HIS A 1 122 ? 7.492 1.613 7.226 1.00 95.06 122 HIS A C 1
ATOM 1024 O O . HIS A 1 122 ? 6.762 2.458 6.718 1.00 95.06 122 HIS A O 1
ATOM 1030 N N . TYR A 1 123 ? 6.991 0.695 8.054 1.00 94.19 123 TYR A N 1
ATOM 1031 C CA . TYR A 1 123 ? 5.561 0.533 8.327 1.00 94.19 123 TYR A CA 1
ATOM 1032 C C . TYR A 1 123 ? 5.252 0.410 9.828 1.00 94.19 123 TYR A C 1
ATOM 1034 O O . TYR A 1 123 ? 4.107 0.162 10.215 1.00 94.19 123 TYR A O 1
ATOM 1042 N N . VAL A 1 124 ? 6.259 0.551 10.697 1.00 94.19 124 VAL A N 1
ATOM 1043 C CA . VAL A 1 124 ? 6.134 0.309 12.142 1.00 94.19 124 VAL A CA 1
ATOM 1044 C C . VAL A 1 124 ? 5.125 1.263 12.786 1.00 94.19 124 VAL A C 1
ATOM 1046 O O . VAL A 1 124 ? 4.317 0.824 13.605 1.00 94.19 124 VAL A O 1
ATOM 1049 N N . PHE A 1 125 ? 5.119 2.541 12.403 1.00 95.56 125 PHE A N 1
ATOM 1050 C CA . PHE A 1 125 ? 4.222 3.542 12.971 1.00 95.56 125 PHE A CA 1
ATOM 1051 C C . PHE A 1 125 ? 2.754 3.178 12.755 1.00 95.56 125 PHE A C 1
ATOM 1053 O O . PHE A 1 125 ? 2.005 3.098 13.724 1.00 95.56 125 PHE A O 1
ATOM 1060 N N . ILE A 1 126 ? 2.333 2.929 11.508 1.00 93.56 126 ILE A N 1
ATOM 1061 C CA . ILE A 1 126 ? 0.916 2.678 11.198 1.00 93.56 126 ILE A CA 1
ATOM 1062 C C . ILE A 1 126 ? 0.423 1.387 11.863 1.00 93.56 126 ILE A C 1
ATOM 1064 O O . ILE A 1 126 ? -0.697 1.335 12.377 1.00 93.56 126 ILE A O 1
ATOM 1068 N N . PHE A 1 127 ? 1.288 0.372 11.942 1.00 94.38 127 PHE A N 1
ATOM 1069 C CA . PHE A 1 127 ? 0.993 -0.875 12.639 1.00 94.38 127 PHE A CA 1
ATOM 1070 C C . PHE A 1 127 ? 0.793 -0.654 14.146 1.00 94.38 127 PHE A C 1
ATOM 1072 O O . PHE A 1 127 ? -0.201 -1.107 14.723 1.00 94.38 127 PHE A O 1
ATOM 1079 N N . LEU A 1 128 ? 1.708 0.072 14.794 1.00 95.56 128 LEU A N 1
ATOM 1080 C CA . LEU A 1 128 ? 1.622 0.366 16.224 1.00 95.56 128 LEU A CA 1
ATOM 1081 C C . LEU A 1 128 ? 0.495 1.344 16.556 1.00 95.56 128 LEU A C 1
ATOM 1083 O O . LEU A 1 128 ? -0.136 1.180 17.595 1.00 95.56 128 LEU A O 1
ATOM 1087 N N . LEU A 1 129 ? 0.193 2.301 15.676 1.00 95.94 129 LEU A N 1
ATOM 1088 C CA . LEU A 1 129 ? -0.967 3.182 15.792 1.00 95.94 129 LEU A CA 1
ATOM 1089 C C . LEU A 1 129 ? -2.256 2.356 15.808 1.00 95.94 129 LEU A C 1
ATOM 1091 O O . LEU A 1 129 ? -3.084 2.544 16.696 1.00 95.94 129 LEU A O 1
ATOM 1095 N N . GLY A 1 130 ? -2.399 1.396 14.889 1.00 94.75 130 GLY A N 1
ATOM 1096 C CA . GLY A 1 130 ? -3.533 0.470 14.881 1.00 94.75 130 GLY A CA 1
ATOM 1097 C C . GLY A 1 130 ? -3.633 -0.348 16.173 1.00 94.75 130 GLY A C 1
ATOM 1098 O O . GLY A 1 130 ? -4.709 -0.444 16.764 1.00 94.75 130 GLY A O 1
ATOM 1099 N N . GLY A 1 131 ? -2.509 -0.885 16.660 1.00 94.50 131 GLY A N 1
ATOM 1100 C CA . GLY A 1 131 ? -2.453 -1.614 17.932 1.00 94.50 131 GLY A CA 1
ATOM 1101 C C . GLY A 1 131 ? -2.802 -0.749 19.150 1.00 94.50 131 GLY A C 1
ATOM 1102 O O . GLY A 1 131 ? -3.552 -1.186 20.020 1.00 94.50 131 GLY A O 1
ATOM 1103 N N . TYR A 1 132 ? -2.305 0.487 19.197 1.00 95.44 132 TYR A N 1
ATOM 1104 C CA . TYR A 1 132 ? -2.595 1.455 20.253 1.00 95.44 132 TYR A CA 1
ATOM 1105 C C . TYR A 1 132 ? -4.075 1.854 20.256 1.00 95.44 132 TYR A C 1
ATOM 1107 O O . TYR A 1 132 ? -4.728 1.798 21.297 1.00 95.44 132 TYR A O 1
ATOM 1115 N N . ILE A 1 133 ? -4.641 2.172 19.086 1.00 95.12 133 ILE A N 1
ATOM 1116 C CA . ILE A 1 133 ? -6.074 2.463 18.939 1.00 95.12 133 ILE A CA 1
ATOM 1117 C C . ILE A 1 133 ? -6.919 1.272 19.402 1.00 95.12 133 ILE A C 1
ATOM 1119 O O . ILE A 1 133 ? -7.909 1.471 20.100 1.00 95.12 133 ILE A O 1
ATOM 1123 N N . ALA A 1 134 ? -6.527 0.042 19.060 1.00 94.19 134 ALA A N 1
ATOM 1124 C CA . ALA A 1 134 ? -7.253 -1.156 19.473 1.00 94.19 134 ALA A CA 1
ATOM 1125 C C . ALA A 1 134 ? -7.266 -1.345 21.001 1.00 94.19 134 ALA A C 1
ATOM 1127 O O . ALA A 1 134 ? -8.295 -1.728 21.555 1.00 94.19 134 ALA A O 1
ATOM 1128 N N . LEU A 1 135 ? -6.159 -1.047 21.692 1.00 94.38 135 LEU A N 1
ATOM 1129 C CA . LEU A 1 135 ? -6.085 -1.102 23.159 1.00 94.38 135 LEU A CA 1
ATOM 1130 C C . LEU A 1 135 ? -6.913 -0.001 23.839 1.00 94.38 135 LEU A C 1
ATOM 1132 O O . LEU A 1 135 ? -7.411 -0.204 24.943 1.00 94.38 135 LEU A O 1
ATOM 1136 N N . HIS A 1 136 ? -7.090 1.143 23.176 1.00 94.12 136 HIS A N 1
ATOM 1137 C CA . HIS A 1 136 ? -7.821 2.305 23.688 1.00 94.12 136 HIS A CA 1
ATOM 1138 C C . HIS A 1 136 ? -9.118 2.574 22.911 1.00 94.12 136 HIS A C 1
ATOM 1140 O O . HIS A 1 136 ? -9.521 3.727 22.731 1.00 94.12 136 HIS A O 1
ATOM 1146 N N . TRP A 1 137 ? -9.776 1.509 22.442 1.00 93.94 137 TRP A N 1
ATOM 1147 C CA . TRP A 1 137 ? -10.863 1.591 21.467 1.00 93.94 137 TRP A CA 1
ATOM 1148 C C . TRP A 1 137 ? -12.009 2.518 21.884 1.00 93.94 137 TRP A C 1
ATOM 1150 O O . TRP A 1 137 ? -12.432 3.368 21.103 1.00 93.94 137 TRP A O 1
ATOM 1160 N N . GLU A 1 138 ? -12.504 2.394 23.115 1.00 94.62 138 GLU A N 1
ATOM 1161 C CA . GLU A 1 138 ? -13.651 3.180 23.590 1.00 94.62 138 GLU A CA 1
ATOM 1162 C C . GLU A 1 138 ? -13.345 4.684 23.643 1.00 94.62 138 GLU A C 1
ATOM 1164 O O . GLU A 1 138 ? -14.146 5.517 23.196 1.00 94.62 138 GLU A O 1
ATOM 1169 N N . ALA A 1 139 ? -12.150 5.029 24.129 1.00 94.44 139 ALA A N 1
ATOM 1170 C CA . ALA A 1 139 ? -11.668 6.403 24.186 1.00 94.44 139 ALA A CA 1
ATOM 1171 C C . ALA A 1 139 ? -11.480 6.974 22.774 1.00 94.44 139 ALA A C 1
ATOM 1173 O O . ALA A 1 139 ? -11.972 8.067 22.476 1.00 94.44 139 ALA A O 1
ATOM 1174 N N . PHE A 1 140 ? -10.837 6.211 21.883 1.00 94.75 140 PHE A N 1
ATOM 1175 C CA . PHE A 1 140 ? -10.640 6.607 20.492 1.00 94.75 140 PHE A CA 1
ATOM 1176 C C . PHE A 1 140 ? -11.971 6.808 19.766 1.00 94.75 140 PHE A C 1
ATOM 1178 O O . PHE A 1 140 ? -12.168 7.847 19.142 1.00 94.75 140 PHE A O 1
ATOM 1185 N N . ARG A 1 141 ? -12.916 5.868 19.886 1.00 94.25 141 ARG A N 1
ATOM 1186 C CA . ARG A 1 141 ? -14.237 5.956 19.250 1.00 94.25 141 ARG A CA 1
ATOM 1187 C C . ARG A 1 141 ? -14.973 7.224 19.675 1.00 94.25 141 ARG A C 1
ATOM 1189 O O . ARG A 1 141 ? -15.501 7.941 18.826 1.00 94.25 141 ARG A O 1
ATOM 1196 N N . THR A 1 142 ? -14.979 7.527 20.971 1.00 94.94 142 THR A N 1
ATOM 1197 C CA . THR A 1 142 ? -15.634 8.729 21.508 1.00 94.94 142 THR A CA 1
ATOM 1198 C C . THR A 1 142 ? -14.972 10.009 20.995 1.00 94.94 142 THR A C 1
ATOM 1200 O O . THR A 1 142 ? -15.662 10.934 20.563 1.00 94.94 142 THR A O 1
ATOM 1203 N N . TRP A 1 143 ? -13.638 10.062 21.003 1.00 95.62 143 TRP A N 1
ATOM 1204 C CA . TRP A 1 143 ? -12.872 11.189 20.470 1.00 95.62 143 TRP A CA 1
ATOM 1205 C C . TRP A 1 143 ? -13.123 11.396 18.971 1.00 95.62 143 TRP A C 1
ATOM 1207 O O . TRP A 1 143 ? -13.441 12.505 18.539 1.00 95.62 143 TRP A O 1
ATOM 1217 N N . MET A 1 144 ? -13.051 10.317 18.195 1.00 95.50 144 MET A N 1
ATOM 1218 C CA . MET A 1 144 ? -13.226 10.314 16.748 1.00 95.50 144 MET A CA 1
ATOM 1219 C C . MET A 1 144 ? -14.615 10.820 16.360 1.00 95.50 144 MET A C 1
ATOM 1221 O O . MET A 1 144 ? -14.722 11.718 15.528 1.00 95.50 144 MET A O 1
ATOM 1225 N N . LEU A 1 145 ? -15.679 10.312 16.997 1.00 93.12 145 LEU A N 1
ATOM 1226 C CA . LEU A 1 145 ? -17.048 10.747 16.708 1.00 93.12 145 LEU A CA 1
ATOM 1227 C C . LEU A 1 145 ? -17.225 12.253 16.952 1.00 93.12 145 LEU A C 1
ATOM 1229 O O . LEU A 1 145 ? -17.787 12.942 16.100 1.00 93.12 145 LEU A O 1
ATOM 1233 N N . ARG A 1 146 ? -16.657 12.788 18.043 1.00 95.25 146 ARG A N 1
ATOM 1234 C CA . ARG A 1 146 ? -16.687 14.230 18.360 1.00 95.25 146 ARG A CA 1
ATOM 1235 C C . ARG A 1 146 ? -15.853 15.085 17.401 1.00 95.25 146 ARG A C 1
ATOM 1237 O O . ARG A 1 146 ? -16.148 16.263 17.228 1.00 95.25 146 ARG A O 1
ATOM 1244 N N . ARG A 1 147 ? -14.801 14.525 16.798 1.00 95.69 147 ARG A N 1
ATOM 1245 C CA . ARG A 1 147 ? -13.831 15.249 15.953 1.00 95.69 147 ARG A CA 1
ATOM 1246 C C . ARG A 1 147 ? -13.899 14.868 14.471 1.00 95.69 147 ARG A C 1
ATOM 1248 O O . ARG A 1 147 ? -13.013 15.246 13.714 1.00 95.69 147 ARG A O 1
ATOM 1255 N N . THR A 1 148 ? -14.961 14.193 14.028 1.00 94.69 148 THR A N 1
ATOM 1256 C CA . THR A 1 148 ? -15.093 13.683 12.648 1.00 94.69 148 THR A CA 1
ATOM 1257 C C . THR A 1 148 ? -14.800 14.744 11.580 1.00 94.69 148 THR A C 1
ATOM 1259 O O . THR A 1 148 ? -14.052 14.479 10.645 1.00 94.69 148 THR A O 1
ATOM 1262 N N . GLY A 1 149 ? -15.337 15.962 11.728 1.00 95.62 149 GLY A N 1
ATOM 1263 C CA . GLY A 1 149 ? -15.089 17.044 10.767 1.00 95.62 149 GLY A CA 1
ATOM 1264 C C . GLY A 1 149 ? -13.609 17.432 10.665 1.00 95.62 149 GLY A C 1
ATOM 1265 O O . GLY A 1 149 ? -13.116 17.682 9.571 1.00 95.62 149 GLY A O 1
ATOM 1266 N N . GLN A 1 150 ? -12.878 17.399 11.784 1.00 97.12 150 GLN A N 1
ATOM 1267 C CA . GLN A 1 150 ? -11.435 17.655 11.803 1.00 97.12 150 GLN A CA 1
ATOM 1268 C C . GLN A 1 150 ? -10.651 16.511 11.157 1.00 97.12 150 GLN A C 1
ATOM 1270 O O . GLN A 1 150 ? -9.675 16.768 10.463 1.00 97.12 150 GLN A O 1
ATOM 1275 N N . LEU A 1 151 ? -11.092 15.262 11.334 1.00 97.06 151 LEU A N 1
ATOM 1276 C CA . LEU A 1 151 ? -10.483 14.106 10.671 1.00 97.06 151 LEU A CA 1
ATOM 1277 C C . LEU A 1 151 ? -10.652 14.173 9.151 1.00 97.06 151 LEU A C 1
ATOM 1279 O O . LEU A 1 151 ? -9.695 13.933 8.422 1.00 97.06 151 LEU A O 1
ATOM 1283 N N . TYR A 1 152 ? -11.838 14.556 8.672 1.00 97.69 152 TYR A N 1
ATOM 1284 C CA . TYR A 1 152 ? -12.071 14.784 7.245 1.00 97.69 152 TYR A CA 1
ATOM 1285 C C . TYR A 1 152 ? -11.246 15.951 6.714 1.00 97.69 152 TYR A C 1
ATOM 1287 O O . TYR A 1 152 ? -10.602 15.804 5.679 1.00 97.69 152 TYR A O 1
ATOM 1295 N N . ALA A 1 153 ? -11.209 17.076 7.433 1.00 98.00 153 ALA A N 1
ATOM 1296 C CA . ALA A 1 153 ? -10.369 18.207 7.059 1.00 98.00 153 ALA A CA 1
ATOM 1297 C C . ALA A 1 153 ? -8.893 17.795 6.977 1.00 98.00 153 ALA A C 1
ATOM 1299 O O . ALA A 1 153 ? -8.238 18.096 5.990 1.00 98.00 153 ALA A O 1
ATOM 1300 N N . PHE A 1 154 ? -8.383 17.037 7.951 1.00 98.00 154 PHE A N 1
ATOM 1301 C CA . PHE A 1 154 ? -7.012 16.528 7.929 1.00 98.00 154 PHE A CA 1
ATOM 1302 C C . PHE A 1 154 ? -6.753 15.581 6.746 1.00 98.00 154 PHE A C 1
ATOM 1304 O O . PHE A 1 154 ? -5.747 15.729 6.053 1.00 98.00 154 PHE A O 1
ATOM 1311 N N . GLY A 1 155 ? -7.669 14.651 6.457 1.00 97.56 155 GLY A N 1
ATOM 1312 C CA . GLY A 1 155 ? -7.576 13.771 5.288 1.00 97.56 155 GLY A CA 1
ATOM 1313 C C . GLY A 1 155 ? -7.575 14.535 3.957 1.00 97.56 155 GLY A C 1
ATOM 1314 O O . GLY A 1 155 ? -6.760 14.250 3.085 1.00 97.56 155 GLY A O 1
ATOM 1315 N N . ILE A 1 156 ? -8.433 15.548 3.814 1.00 98.25 156 ILE A N 1
ATOM 1316 C CA . ILE A 1 156 ? -8.506 16.384 2.606 1.00 98.25 156 ILE A CA 1
ATOM 1317 C C . ILE A 1 156 ? -7.265 17.271 2.480 1.00 98.25 156 ILE A C 1
ATOM 1319 O O . ILE A 1 156 ? -6.665 17.325 1.414 1.00 98.25 156 ILE A O 1
ATOM 1323 N N . LEU A 1 157 ? -6.847 17.945 3.552 1.00 98.38 157 LEU A N 1
ATOM 1324 C CA . LEU A 1 157 ? -5.678 18.828 3.533 1.00 98.38 157 LEU A CA 1
ATOM 1325 C C . LEU A 1 157 ? -4.390 18.054 3.239 1.00 98.38 157 LEU A C 1
ATOM 1327 O O . LEU A 1 157 ? -3.572 18.518 2.450 1.00 98.38 157 LEU A O 1
ATOM 1331 N N . SER A 1 158 ? -4.222 16.864 3.821 1.00 98.25 158 SER A N 1
ATOM 1332 C CA . SER A 1 158 ? -3.069 16.005 3.524 1.00 98.25 158 SER A CA 1
ATOM 1333 C C . SER A 1 158 ? -3.085 15.478 2.084 1.00 98.25 158 SER A C 1
ATOM 1335 O O . SER A 1 158 ? -2.035 15.454 1.445 1.00 98.25 158 SER A O 1
ATOM 1337 N N . LEU A 1 159 ? -4.261 15.148 1.532 1.00 97.81 159 LEU A N 1
ATOM 1338 C CA . LEU A 1 159 ? -4.411 14.813 0.112 1.00 97.81 159 LEU A CA 1
ATOM 1339 C C . LEU A 1 159 ? -4.035 15.993 -0.791 1.00 97.81 159 LEU A C 1
ATOM 1341 O O . LEU A 1 159 ? -3.261 15.824 -1.727 1.00 97.81 159 LEU A O 1
ATOM 1345 N N . LEU A 1 160 ? -4.566 17.185 -0.510 1.00 98.31 160 LEU A N 1
ATOM 1346 C CA . LEU A 1 160 ? -4.274 18.392 -1.282 1.00 98.31 160 LEU A CA 1
ATOM 1347 C C . LEU A 1 160 ? -2.786 18.739 -1.232 1.00 98.31 160 LEU A C 1
ATOM 1349 O O . LEU A 1 160 ? -2.224 19.092 -2.262 1.00 98.31 160 LEU A O 1
ATOM 1353 N N . ALA A 1 161 ? -2.135 18.592 -0.076 1.00 98.12 161 ALA A N 1
ATOM 1354 C CA . ALA A 1 161 ? -0.697 18.806 0.056 1.00 98.12 161 ALA A CA 1
ATOM 1355 C C . ALA A 1 161 ? 0.113 17.812 -0.793 1.00 98.12 161 ALA A C 1
ATOM 1357 O O . ALA A 1 161 ? 1.021 18.222 -1.516 1.00 98.12 161 ALA A O 1
ATOM 1358 N N . LEU A 1 162 ? -0.239 16.521 -0.754 1.00 98.00 162 LEU A N 1
ATOM 1359 C CA . LEU A 1 162 ? 0.417 15.496 -1.568 1.00 98.00 162 LEU A CA 1
ATOM 1360 C C . LEU A 1 162 ? 0.210 15.742 -3.072 1.00 98.00 162 LEU A C 1
ATOM 1362 O O . LEU A 1 162 ? 1.167 15.668 -3.839 1.00 98.00 162 LEU A O 1
ATOM 1366 N N . LEU A 1 163 ? -1.013 16.085 -3.490 1.00 97.38 163 LEU A N 1
ATOM 1367 C CA . LEU A 1 163 ? -1.327 16.411 -4.884 1.00 97.38 163 LEU A CA 1
ATOM 1368 C C . LEU A 1 163 ? -0.621 17.685 -5.349 1.00 97.38 163 LEU A C 1
ATOM 1370 O O . LEU A 1 163 ? -0.078 17.709 -6.449 1.00 97.38 163 LEU A O 1
ATOM 1374 N N . ALA A 1 164 ? -0.594 18.730 -4.521 1.00 98.06 164 ALA A N 1
ATOM 1375 C CA . ALA A 1 164 ? 0.114 19.965 -4.834 1.00 98.06 164 ALA A CA 1
ATOM 1376 C C . ALA A 1 164 ? 1.608 19.699 -5.044 1.00 98.06 164 ALA A C 1
ATOM 1378 O O . ALA A 1 164 ? 2.189 20.200 -6.005 1.00 98.06 164 ALA A O 1
ATOM 1379 N N . TRP A 1 165 ? 2.218 18.860 -4.201 1.00 97.88 165 TRP A N 1
ATOM 1380 C CA . TRP A 1 165 ? 3.609 18.465 -4.387 1.00 97.88 165 TRP A CA 1
ATOM 1381 C C . TRP A 1 165 ? 3.810 17.630 -5.655 1.00 97.88 165 TRP A C 1
ATOM 1383 O O . TRP A 1 165 ? 4.701 17.943 -6.440 1.00 97.88 165 TRP A O 1
ATOM 1393 N N . TYR A 1 166 ? 2.944 16.647 -5.915 1.00 97.81 166 TYR A N 1
ATOM 1394 C CA . TYR A 1 166 ? 2.972 15.863 -7.152 1.00 97.81 166 TYR A CA 1
ATOM 1395 C C . TYR A 1 166 ? 2.908 16.752 -8.404 1.00 97.81 166 TYR A C 1
ATOM 1397 O O . TYR A 1 166 ? 3.760 16.648 -9.283 1.00 97.81 166 TYR A O 1
ATOM 1405 N N . TYR A 1 167 ? 1.953 17.681 -8.477 1.00 97.69 167 TYR A N 1
ATOM 1406 C CA . TYR A 1 167 ? 1.840 18.582 -9.625 1.00 97.69 167 TYR A CA 1
ATOM 1407 C C . TYR A 1 167 ? 2.982 19.596 -9.703 1.00 97.69 167 TYR A C 1
ATOM 1409 O O . TYR A 1 167 ? 3.362 19.976 -10.807 1.00 97.69 167 TYR A O 1
ATOM 1417 N N . LYS A 1 168 ? 3.579 19.997 -8.575 1.00 98.06 168 LYS A N 1
ATOM 1418 C CA . LYS A 1 168 ? 4.804 20.807 -8.570 1.00 98.06 168 LYS A CA 1
ATOM 1419 C C . LYS A 1 168 ? 5.971 20.052 -9.216 1.00 98.06 168 LYS A C 1
ATOM 1421 O O . LYS A 1 168 ? 6.669 20.643 -10.034 1.00 98.06 168 LYS A O 1
ATOM 1426 N N . LEU A 1 169 ? 6.144 18.759 -8.918 1.00 97.62 169 LEU A N 1
ATOM 1427 C CA . LEU A 1 169 ? 7.182 17.929 -9.549 1.00 97.62 169 LEU A CA 1
ATOM 1428 C C . LEU A 1 169 ? 7.016 17.899 -11.078 1.00 97.62 169 LEU A C 1
ATOM 1430 O O . LEU A 1 169 ? 7.979 18.091 -11.812 1.00 97.62 169 LEU A O 1
ATOM 1434 N N . LEU A 1 170 ? 5.786 17.716 -11.563 1.00 97.62 170 LEU A N 1
ATOM 1435 C CA . LEU A 1 170 ? 5.501 17.627 -12.999 1.00 97.62 170 LEU A CA 1
ATOM 1436 C C . LEU A 1 170 ? 5.610 18.978 -13.717 1.00 97.62 170 LEU A C 1
ATOM 1438 O O . LEU A 1 170 ? 6.242 19.082 -14.764 1.00 97.62 170 LEU A O 1
ATOM 1442 N N . LEU A 1 171 ? 4.950 20.008 -13.183 1.00 97.88 171 LEU A N 1
ATOM 1443 C CA . LEU A 1 171 ? 4.753 21.281 -13.882 1.00 97.88 171 LEU A CA 1
ATOM 1444 C C . LEU A 1 171 ? 5.900 22.273 -13.673 1.00 97.88 171 LEU A C 1
ATOM 1446 O O . LEU A 1 171 ? 6.047 23.192 -14.474 1.00 97.88 171 LEU A O 1
ATOM 1450 N N . VAL A 1 172 ? 6.679 22.117 -12.597 1.00 97.62 172 VAL A N 1
ATOM 1451 C CA . VAL A 1 172 ? 7.764 23.044 -12.239 1.00 97.62 172 VAL A CA 1
ATOM 1452 C C . VAL A 1 172 ? 9.126 22.364 -12.320 1.00 97.62 172 VAL A C 1
ATOM 1454 O O . VAL A 1 172 ? 10.036 22.930 -12.915 1.00 97.62 172 VAL A O 1
ATOM 1457 N N . ASP A 1 173 ? 9.270 21.154 -11.771 1.00 96.69 173 ASP A N 1
ATOM 1458 C CA . ASP A 1 173 ? 10.570 20.463 -11.739 1.00 96.69 173 ASP A CA 1
ATOM 1459 C C . ASP A 1 173 ? 10.840 19.606 -12.989 1.00 96.69 173 ASP A C 1
ATOM 1461 O O . ASP A 1 173 ? 11.922 19.035 -13.120 1.00 96.69 173 ASP A O 1
ATOM 1465 N N . GLY A 1 174 ? 9.874 19.511 -13.910 1.00 96.69 174 GLY A N 1
ATOM 1466 C CA . GLY A 1 174 ? 10.020 18.802 -15.183 1.00 96.69 174 GLY A CA 1
ATOM 1467 C C . GLY A 1 174 ? 9.985 17.276 -15.075 1.00 96.69 174 GLY A C 1
ATOM 1468 O O . GLY A 1 174 ? 10.442 16.598 -15.994 1.00 96.69 174 GLY A O 1
ATOM 1469 N N . TYR A 1 175 ? 9.459 16.725 -13.977 1.00 97.44 175 TYR A N 1
ATOM 1470 C CA . TYR A 1 175 ? 9.370 15.277 -13.792 1.00 97.44 175 TYR A CA 1
ATOM 1471 C C . TYR A 1 175 ? 8.339 14.688 -14.754 1.00 97.44 175 TYR A C 1
ATOM 1473 O O . TYR A 1 175 ? 7.243 15.223 -14.944 1.00 97.44 175 TYR A O 1
ATOM 1481 N N . THR A 1 176 ? 8.643 13.517 -15.303 1.00 97.00 176 THR A N 1
ATOM 1482 C CA . THR A 1 176 ? 7.636 12.687 -15.965 1.00 97.00 176 THR A CA 1
ATOM 1483 C C . THR A 1 176 ? 6.579 12.221 -14.951 1.00 97.00 176 THR A C 1
ATOM 1485 O O . THR A 1 176 ? 6.849 12.141 -13.747 1.00 97.00 176 THR A O 1
ATOM 1488 N N . PRO A 1 177 ? 5.369 11.828 -15.398 1.00 93.56 177 PRO A N 1
ATOM 1489 C CA . PRO A 1 177 ? 4.360 11.274 -14.494 1.00 93.56 177 PRO A CA 1
ATOM 1490 C C . PRO A 1 177 ? 4.855 10.069 -13.681 1.00 93.56 177 PRO A C 1
ATOM 1492 O O . PRO A 1 177 ? 4.439 9.898 -12.536 1.00 93.56 177 PRO A O 1
ATOM 1495 N N . LEU A 1 178 ? 5.749 9.255 -14.257 1.00 93.12 178 LEU A N 1
ATOM 1496 C CA . LEU A 1 178 ? 6.326 8.081 -13.605 1.00 93.12 178 LEU A CA 1
ATOM 1497 C C . LEU A 1 178 ? 7.279 8.479 -12.468 1.00 93.12 178 LEU A C 1
ATOM 1499 O O . LEU A 1 178 ? 7.119 8.007 -11.343 1.00 93.12 178 LEU A O 1
ATOM 1503 N N . GLU A 1 179 ? 8.216 9.389 -12.737 1.00 94.75 179 GLU A N 1
ATOM 1504 C CA . GLU A 1 179 ? 9.139 9.926 -11.725 1.00 94.75 179 GLU A CA 1
ATOM 1505 C C . GLU A 1 179 ? 8.380 10.634 -10.599 1.00 94.75 179 GLU A C 1
ATOM 1507 O O . GLU A 1 179 ? 8.691 10.453 -9.419 1.00 94.75 179 GLU A O 1
ATOM 1512 N N . GLY A 1 180 ? 7.334 11.388 -10.955 1.00 95.88 180 GLY A N 1
ATOM 1513 C CA . GLY A 1 180 ? 6.453 12.050 -9.999 1.00 95.88 180 GLY A CA 1
ATOM 1514 C C . GLY A 1 180 ? 5.770 11.067 -9.048 1.00 95.88 180 GLY A C 1
ATOM 1515 O O . GLY A 1 180 ? 5.758 11.308 -7.845 1.00 95.88 180 GLY A O 1
ATOM 1516 N N . ILE A 1 181 ? 5.248 9.937 -9.543 1.00 92.94 181 ILE A N 1
ATOM 1517 C CA . ILE A 1 181 ? 4.615 8.909 -8.693 1.00 92.94 181 ILE A CA 1
ATOM 1518 C C . ILE A 1 181 ? 5.652 8.200 -7.812 1.00 92.94 181 ILE A C 1
ATOM 1520 O O . ILE A 1 181 ? 5.370 7.920 -6.646 1.00 92.94 181 ILE A O 1
ATOM 1524 N N . TYR A 1 182 ? 6.852 7.930 -8.334 1.00 92.06 182 TYR A N 1
ATOM 1525 C CA . TYR A 1 182 ? 7.929 7.325 -7.545 1.00 92.06 182 TYR A CA 1
ATOM 1526 C C . TYR A 1 182 ? 8.477 8.252 -6.459 1.00 92.06 182 TYR A C 1
ATOM 1528 O O . TYR A 1 182 ? 8.962 7.762 -5.445 1.00 92.06 182 TYR A O 1
ATOM 1536 N N . THR A 1 183 ? 8.338 9.566 -6.626 1.00 95.00 183 THR A N 1
ATOM 1537 C CA . THR A 1 183 ? 8.788 10.578 -5.659 1.00 95.00 183 THR A CA 1
ATOM 1538 C C . THR A 1 183 ? 7.686 10.936 -4.656 1.00 95.00 183 THR A C 1
ATOM 1540 O O . THR A 1 183 ? 7.914 10.943 -3.448 1.00 95.00 183 THR A O 1
ATOM 1543 N N . ALA A 1 184 ? 6.455 11.156 -5.120 1.00 96.06 184 ALA A N 1
ATOM 1544 C CA . ALA A 1 184 ? 5.281 11.438 -4.291 1.00 96.06 184 ALA A CA 1
ATOM 1545 C C . ALA A 1 184 ? 4.565 10.147 -3.837 1.00 96.06 184 ALA A C 1
ATOM 1547 O O . ALA A 1 184 ? 3.340 10.032 -3.892 1.00 96.06 184 ALA A O 1
ATOM 1548 N N . HIS A 1 185 ? 5.338 9.151 -3.401 1.00 92.75 185 HIS A N 1
ATOM 1549 C CA . HIS A 1 185 ? 4.835 7.840 -2.980 1.00 92.75 185 HIS A CA 1
ATOM 1550 C C . HIS A 1 185 ? 4.385 7.822 -1.508 1.00 92.75 185 HIS A C 1
ATOM 1552 O O . HIS A 1 185 ? 4.657 8.741 -0.737 1.00 92.75 185 HIS A O 1
ATOM 1558 N N . GLN A 1 186 ? 3.740 6.733 -1.078 1.00 91.75 186 GLN A N 1
ATOM 1559 C CA . GLN A 1 186 ? 3.173 6.587 0.274 1.00 91.75 186 GLN A CA 1
ATOM 1560 C C . GLN A 1 186 ? 4.178 6.696 1.439 1.00 91.75 186 GLN A C 1
ATOM 1562 O O . GLN A 1 186 ? 3.765 7.030 2.544 1.00 91.75 186 GLN A O 1
ATOM 1567 N N . LEU A 1 187 ? 5.470 6.415 1.212 1.00 93.12 187 LEU A N 1
ATOM 1568 C CA . LEU A 1 187 ? 6.518 6.515 2.246 1.00 93.12 187 LEU A CA 1
ATOM 1569 C C . LEU A 1 187 ? 7.258 7.862 2.196 1.00 93.12 187 LEU A C 1
ATOM 1571 O O . LEU A 1 187 ? 8.118 8.130 3.026 1.00 93.12 187 LEU A O 1
ATOM 1575 N N . SER A 1 188 ? 6.929 8.734 1.242 1.00 96.06 188 SER A N 1
ATOM 1576 C CA . SER A 1 188 ? 7.395 10.119 1.291 1.00 96.06 188 SER A CA 1
ATOM 1577 C C . SER A 1 188 ? 6.800 10.834 2.514 1.00 96.06 188 SER A C 1
ATOM 1579 O O . SER A 1 188 ? 5.725 10.443 2.976 1.00 96.06 188 SER A O 1
ATOM 1581 N N . PRO A 1 189 ? 7.412 11.918 3.026 1.00 95.69 189 PRO A N 1
ATOM 1582 C CA . PRO A 1 189 ? 6.878 12.623 4.191 1.00 95.69 189 PRO A CA 1
ATOM 1583 C C . PRO A 1 189 ? 5.402 13.027 4.038 1.00 95.69 189 PRO A C 1
ATOM 1585 O O . PRO A 1 189 ? 4.585 12.735 4.911 1.00 95.69 189 PRO A O 1
ATOM 1588 N N . LEU A 1 190 ? 5.025 13.627 2.900 1.00 96.94 190 LEU A N 1
ATOM 1589 C CA . LEU A 1 190 ? 3.628 13.983 2.617 1.00 96.94 190 LEU A CA 1
ATOM 1590 C C . LEU A 1 190 ? 2.743 12.748 2.397 1.00 96.94 190 LEU A C 1
ATOM 1592 O O . LEU A 1 190 ? 1.588 12.744 2.825 1.00 96.94 190 LEU A O 1
ATOM 1596 N N . GLY A 1 191 ? 3.287 11.687 1.796 1.00 96.62 191 GLY A N 1
ATOM 1597 C CA . GLY A 1 191 ? 2.614 10.396 1.654 1.00 96.62 191 GLY A CA 1
ATOM 1598 C C . GLY A 1 191 ? 2.266 9.752 2.997 1.00 96.62 191 GLY A C 1
ATOM 1599 O O . GLY A 1 191 ? 1.157 9.239 3.157 1.00 96.62 191 GLY A O 1
ATOM 1600 N N . ILE A 1 192 ? 3.150 9.850 3.993 1.00 96.81 192 ILE A N 1
ATOM 1601 C CA . ILE A 1 192 ? 2.916 9.344 5.352 1.00 96.81 192 ILE A CA 1
ATOM 1602 C C . ILE A 1 192 ? 1.776 10.126 6.011 1.00 96.81 192 ILE A C 1
ATOM 1604 O O . ILE A 1 192 ? 0.829 9.518 6.513 1.00 96.81 192 ILE A O 1
ATOM 1608 N N . PHE A 1 193 ? 1.801 11.463 5.963 1.00 96.94 193 PHE A N 1
ATOM 1609 C CA . PHE A 1 193 ? 0.708 12.277 6.512 1.00 96.94 193 PHE A CA 1
ATOM 1610 C C . PHE A 1 193 ? -0.629 11.992 5.827 1.00 96.94 193 PHE A C 1
ATOM 1612 O O . PHE A 1 193 ? -1.641 11.854 6.517 1.00 96.94 193 PHE A O 1
ATOM 1619 N N . TYR A 1 194 ? -0.633 11.844 4.499 1.00 97.62 194 TYR A N 1
ATOM 1620 C CA . TYR A 1 194 ? -1.824 11.440 3.759 1.00 97.62 194 TYR A CA 1
ATOM 1621 C C . TYR A 1 194 ? -2.308 10.050 4.174 1.00 97.62 194 TYR A C 1
ATOM 1623 O O . TYR A 1 194 ? -3.494 9.873 4.426 1.00 97.62 194 TYR A O 1
ATOM 1631 N N . THR A 1 195 ? -1.410 9.079 4.342 1.00 96.25 195 THR A N 1
ATOM 1632 C CA . THR A 1 195 ? -1.764 7.722 4.786 1.00 96.25 195 THR A CA 1
ATOM 1633 C C . THR A 1 195 ? -2.450 7.748 6.153 1.00 96.25 195 THR A C 1
ATOM 1635 O O . THR A 1 195 ? -3.484 7.103 6.341 1.00 96.25 195 THR A O 1
ATOM 1638 N N . ILE A 1 196 ? -1.930 8.535 7.100 1.00 96.25 196 ILE A N 1
ATOM 1639 C CA . ILE A 1 196 ? -2.528 8.707 8.432 1.00 96.25 196 ILE A CA 1
ATOM 1640 C C . ILE A 1 196 ? -3.888 9.404 8.319 1.00 96.25 196 ILE A C 1
ATOM 1642 O O . ILE A 1 196 ? -4.879 8.924 8.873 1.00 96.25 196 ILE A O 1
ATOM 1646 N N . GLY A 1 197 ? -3.948 10.519 7.588 1.00 96.69 197 GLY A N 1
ATOM 1647 C CA . GLY A 1 197 ? -5.159 11.320 7.433 1.00 96.69 197 GLY A CA 1
ATOM 1648 C C . GLY A 1 197 ? -6.282 10.568 6.736 1.00 96.69 197 GLY A C 1
ATOM 1649 O O . GLY A 1 197 ? -7.394 10.513 7.259 1.00 96.69 197 GLY A O 1
ATOM 1650 N N . ALA A 1 198 ? -5.984 9.923 5.611 1.00 96.94 198 ALA A N 1
ATOM 1651 C CA . ALA A 1 198 ? -6.917 9.080 4.879 1.00 96.94 198 ALA A CA 1
ATOM 1652 C C . ALA A 1 198 ? -7.399 7.908 5.738 1.00 96.94 198 ALA A C 1
ATOM 1654 O O . ALA A 1 198 ? -8.600 7.658 5.787 1.00 96.94 198 ALA A O 1
ATOM 1655 N N . SER A 1 199 ? -6.504 7.233 6.469 1.00 95.44 199 SER A N 1
ATOM 1656 C CA . SER A 1 199 ? -6.890 6.123 7.348 1.00 95.44 199 SER A CA 1
ATOM 1657 C C . SER A 1 199 ? -7.862 6.578 8.434 1.00 95.44 199 SER A C 1
ATOM 1659 O O . SER A 1 199 ? -8.920 5.977 8.590 1.00 95.44 199 SER A O 1
ATOM 1661 N N . LEU A 1 200 ? -7.557 7.664 9.153 1.00 95.75 200 LEU A N 1
ATOM 1662 C CA . LEU A 1 200 ? -8.430 8.187 10.209 1.00 95.75 200 LEU A CA 1
ATOM 1663 C C . LEU A 1 200 ? -9.764 8.714 9.656 1.00 95.75 200 LEU A C 1
ATOM 1665 O O . LEU A 1 200 ? -10.815 8.467 10.250 1.00 95.75 200 LEU A O 1
ATOM 1669 N N . ALA A 1 201 ? -9.736 9.408 8.516 1.00 96.75 201 ALA A N 1
ATOM 1670 C CA . ALA A 1 201 ? -10.930 9.912 7.846 1.00 96.75 201 ALA A CA 1
ATOM 1671 C C . ALA A 1 201 ? -11.832 8.767 7.364 1.00 96.75 201 ALA A C 1
ATOM 1673 O O . ALA A 1 201 ? -13.017 8.744 7.690 1.00 96.75 201 ALA A O 1
ATOM 1674 N N . LEU A 1 202 ? -11.284 7.780 6.649 1.00 94.94 202 LEU A N 1
ATOM 1675 C CA . LEU A 1 202 ? -12.037 6.613 6.181 1.00 94.94 202 LEU A CA 1
ATOM 1676 C C . LEU A 1 202 ? -12.574 5.792 7.353 1.00 94.94 202 LEU A C 1
ATOM 1678 O O . LEU A 1 202 ? -13.716 5.341 7.315 1.00 94.94 202 LEU A O 1
ATOM 1682 N N . PHE A 1 203 ? -11.796 5.647 8.424 1.00 92.81 203 PHE A N 1
ATOM 1683 C CA . PHE A 1 203 ? -12.242 4.949 9.623 1.00 92.81 203 PHE A CA 1
ATOM 1684 C C . PHE A 1 203 ? -13.445 5.648 10.279 1.00 92.81 203 PHE A C 1
ATOM 1686 O O . PHE A 1 203 ? -14.432 4.995 10.634 1.00 92.81 203 PHE A O 1
ATOM 1693 N N . ALA A 1 204 ? -13.419 6.982 10.368 1.00 94.19 204 ALA A N 1
ATOM 1694 C CA . ALA A 1 204 ? -14.553 7.768 10.849 1.00 94.19 204 ALA A CA 1
ATOM 1695 C C . ALA A 1 204 ? -15.766 7.672 9.909 1.00 94.19 204 ALA A C 1
ATOM 1697 O O . ALA A 1 204 ? -16.895 7.504 10.378 1.00 94.19 204 ALA A O 1
ATOM 1698 N N . PHE A 1 205 ? -15.534 7.711 8.593 1.00 93.94 205 PHE A N 1
ATOM 1699 C CA . PHE A 1 205 ? -16.572 7.556 7.576 1.00 93.94 205 PHE A CA 1
ATOM 1700 C C . PHE A 1 205 ? -17.287 6.211 7.695 1.00 93.94 205 PHE A C 1
ATOM 1702 O O . PHE A 1 205 ? -18.504 6.186 7.870 1.00 93.94 205 PHE A O 1
ATOM 1709 N N . PHE A 1 206 ? -16.548 5.099 7.687 1.00 92.00 206 PHE A N 1
ATOM 1710 C CA . PHE A 1 206 ? -17.141 3.765 7.782 1.00 92.00 206 PHE A CA 1
ATOM 1711 C C . PHE A 1 206 ? -17.809 3.514 9.135 1.00 92.00 206 PHE A C 1
ATOM 1713 O O . PHE A 1 206 ? -18.854 2.867 9.185 1.00 92.00 206 PHE A O 1
ATOM 1720 N N . THR A 1 207 ? -17.279 4.081 10.226 1.00 89.94 207 THR A N 1
ATOM 1721 C CA . THR A 1 207 ? -17.939 3.981 11.537 1.00 89.94 207 THR A CA 1
ATOM 1722 C C . THR A 1 207 ? -19.300 4.683 11.547 1.00 89.94 207 THR A C 1
ATOM 1724 O O . THR A 1 207 ? -20.230 4.197 12.186 1.00 89.94 207 THR A O 1
ATOM 1727 N N . ARG A 1 208 ? -19.438 5.817 10.846 1.00 88.56 208 ARG A N 1
ATOM 1728 C CA . ARG A 1 208 ? -20.706 6.562 10.754 1.00 88.56 208 ARG A CA 1
ATOM 1729 C C . ARG A 1 208 ? -21.665 6.003 9.716 1.00 88.56 208 ARG A C 1
ATOM 1731 O O . ARG A 1 208 ? -22.869 6.092 9.926 1.00 88.56 208 ARG A O 1
ATOM 1738 N N . LEU A 1 209 ? -21.146 5.459 8.615 1.00 89.62 209 LEU A N 1
ATOM 1739 C CA . LEU A 1 209 ? -21.961 4.796 7.604 1.00 89.62 209 LEU A CA 1
ATOM 1740 C C . LEU A 1 209 ? -22.747 3.639 8.229 1.00 89.62 209 LEU A C 1
ATOM 1742 O O . LEU A 1 209 ? -23.899 3.424 7.865 1.00 89.62 209 LEU A O 1
ATOM 1746 N N . GLY A 1 210 ? -22.143 2.928 9.185 1.00 85.44 210 GLY A N 1
ATOM 1747 C CA . GLY A 1 210 ? -22.772 1.782 9.825 1.00 85.44 210 GLY A CA 1
ATOM 1748 C C . GLY A 1 210 ? -23.002 0.638 8.840 1.00 85.44 210 GLY A C 1
ATOM 1749 O O . GLY A 1 210 ? -22.432 0.592 7.749 1.00 85.44 210 GLY A O 1
ATOM 1750 N N . THR A 1 211 ? -23.820 -0.326 9.249 1.00 83.75 211 THR A N 1
ATOM 1751 C CA . THR A 1 211 ? -23.952 -1.606 8.538 1.00 83.75 211 THR A CA 1
ATOM 1752 C C . THR A 1 211 ? -25.382 -1.973 8.183 1.00 83.75 211 THR A C 1
ATOM 1754 O O . THR A 1 211 ? -25.592 -3.007 7.571 1.00 83.75 211 THR A O 1
ATOM 1757 N N . GLU A 1 212 ? -26.352 -1.157 8.586 1.00 86.31 212 GLU A N 1
ATOM 1758 C CA . GLU A 1 212 ? -27.782 -1.460 8.444 1.00 86.31 212 GLU A CA 1
ATOM 1759 C C . GLU A 1 212 ? -28.367 -0.946 7.123 1.00 86.31 212 GLU A C 1
ATOM 1761 O O . GLU A 1 212 ? -29.436 -1.374 6.701 1.00 86.31 212 GLU A O 1
ATOM 1766 N N . ASN A 1 213 ? -27.672 -0.027 6.447 1.00 90.38 213 ASN A N 1
ATOM 1767 C CA . ASN A 1 213 ? -28.103 0.488 5.152 1.00 90.38 213 ASN A CA 1
ATOM 1768 C C . ASN A 1 213 ? -27.494 -0.318 3.985 1.00 90.38 213 ASN A C 1
ATOM 1770 O O . ASN A 1 213 ? -26.441 -0.947 4.142 1.00 90.38 213 ASN A O 1
ATOM 1774 N N . PRO A 1 214 ? -28.112 -0.277 2.786 1.00 91.44 214 PRO A N 1
ATOM 1775 C CA . PRO A 1 214 ? -27.638 -1.026 1.620 1.00 91.44 214 PRO A CA 1
ATOM 1776 C C . PRO A 1 214 ? -26.180 -0.736 1.243 1.00 91.44 214 PRO A C 1
ATOM 1778 O O . PRO A 1 214 ? -25.449 -1.643 0.846 1.00 91.44 214 PRO A O 1
ATOM 1781 N N . LEU A 1 215 ? -25.735 0.514 1.400 1.00 91.00 215 LEU A N 1
ATOM 1782 C CA . LEU A 1 215 ? -24.363 0.919 1.095 1.00 91.00 215 LEU A CA 1
ATOM 1783 C C . LEU A 1 215 ? -23.361 0.298 2.084 1.00 91.00 215 LEU A C 1
ATOM 1785 O O . LEU A 1 215 ? -22.333 -0.238 1.676 1.00 91.00 215 LEU A O 1
ATOM 1789 N N . GLY A 1 216 ? -23.689 0.303 3.374 1.00 90.25 216 GLY A N 1
ATOM 1790 C CA . GLY A 1 216 ? -22.937 -0.356 4.437 1.00 90.25 216 GLY A CA 1
ATOM 1791 C C . GLY A 1 216 ? -22.846 -1.861 4.205 1.00 90.25 216 GLY A C 1
ATOM 1792 O O . GLY A 1 216 ? -21.753 -2.423 4.270 1.00 90.25 216 GLY A O 1
ATOM 1793 N N . HIS A 1 217 ? -23.952 -2.508 3.828 1.00 90.31 217 HIS A N 1
ATOM 1794 C CA . HIS A 1 217 ? -23.949 -3.918 3.431 1.00 90.31 217 HIS A CA 1
ATOM 1795 C C . HIS A 1 217 ? -23.053 -4.191 2.214 1.00 90.31 217 HIS A C 1
ATOM 1797 O O . HIS A 1 217 ? -22.291 -5.159 2.220 1.00 90.31 217 HIS A O 1
ATOM 1803 N N . ALA A 1 218 ? -23.082 -3.332 1.190 1.00 91.00 218 ALA A N 1
ATOM 1804 C CA . ALA A 1 218 ? -22.207 -3.471 0.028 1.00 91.00 218 ALA A CA 1
ATOM 1805 C C . ALA A 1 218 ? -20.720 -3.406 0.426 1.00 91.00 218 ALA A C 1
ATOM 1807 O O . ALA A 1 218 ? -19.937 -4.286 0.057 1.00 91.00 218 ALA A O 1
ATOM 1808 N N . PHE A 1 219 ? -20.329 -2.431 1.253 1.00 92.12 219 PHE A N 1
ATOM 1809 C CA . PHE A 1 219 ? -18.956 -2.333 1.758 1.00 92.12 219 PHE A CA 1
ATOM 1810 C C . PHE A 1 219 ? -18.566 -3.492 2.679 1.00 92.12 219 PHE A C 1
ATOM 1812 O O . PHE A 1 219 ? -17.420 -3.936 2.636 1.00 92.12 219 PHE A O 1
ATOM 1819 N N . GLN A 1 220 ? -19.495 -4.041 3.466 1.00 90.44 220 GLN A N 1
ATOM 1820 C CA . GLN A 1 220 ? -19.238 -5.258 4.238 1.00 90.44 220 GLN A CA 1
ATOM 1821 C C . GLN A 1 220 ? -18.925 -6.454 3.338 1.00 90.44 220 GLN A C 1
ATOM 1823 O O . GLN A 1 220 ? -18.004 -7.213 3.639 1.00 90.44 220 GLN A O 1
ATOM 1828 N N . ILE A 1 221 ? -19.658 -6.625 2.233 1.00 90.44 221 ILE A N 1
ATOM 1829 C CA . ILE A 1 221 ? -19.387 -7.690 1.259 1.00 90.44 221 ILE A CA 1
ATOM 1830 C C . ILE A 1 221 ? -17.991 -7.500 0.657 1.00 90.44 221 ILE A C 1
ATOM 1832 O O . ILE A 1 221 ? -17.205 -8.449 0.635 1.00 90.44 221 ILE A O 1
ATOM 1836 N N . LEU A 1 222 ? -17.644 -6.277 0.247 1.00 92.38 222 LEU A N 1
ATOM 1837 C CA . LEU A 1 222 ? -16.303 -5.959 -0.249 1.00 92.38 222 LEU A CA 1
ATOM 1838 C C . LEU A 1 222 ? -15.225 -6.272 0.798 1.00 92.38 222 LEU A C 1
ATOM 1840 O O . LEU A 1 222 ? -14.265 -6.978 0.499 1.00 92.38 222 LEU A O 1
ATOM 1844 N N . GLY A 1 223 ? -15.412 -5.834 2.045 1.00 90.69 223 GLY A N 1
ATOM 1845 C CA . GLY A 1 223 ? -14.487 -6.097 3.148 1.00 90.69 223 GLY A CA 1
ATOM 1846 C C . GLY A 1 223 ? -14.302 -7.592 3.424 1.00 90.69 223 GLY A C 1
ATOM 1847 O O . GLY A 1 223 ? -13.173 -8.060 3.569 1.00 90.69 223 GLY A O 1
ATOM 1848 N N . LYS A 1 224 ? -15.394 -8.366 3.395 1.00 90.00 224 LYS A N 1
ATOM 1849 C CA . LYS A 1 224 ? -15.413 -9.826 3.590 1.00 90.00 224 LYS A CA 1
ATOM 1850 C C . LYS A 1 224 ? -14.599 -10.585 2.533 1.00 90.00 224 LYS A C 1
ATOM 1852 O O . LYS A 1 224 ? -14.077 -11.659 2.830 1.00 90.00 224 LYS A O 1
ATOM 1857 N N . HIS A 1 225 ? -14.522 -10.058 1.311 1.00 92.81 225 HIS A N 1
ATOM 1858 C CA . HIS A 1 225 ? -13.820 -10.669 0.176 1.00 92.81 225 HIS A CA 1
ATOM 1859 C C . HIS A 1 225 ? -12.505 -9.959 -0.194 1.00 92.81 225 HIS A C 1
ATOM 1861 O O . HIS A 1 225 ? -11.797 -10.417 -1.093 1.00 92.81 225 HIS A O 1
ATOM 1867 N N . SER A 1 226 ? -12.150 -8.888 0.522 1.00 91.94 226 SER A N 1
ATOM 1868 C CA . SER A 1 226 ? -11.010 -8.008 0.232 1.00 91.94 226 SER A CA 1
ATOM 1869 C C . SER A 1 226 ? -9.681 -8.744 0.068 1.00 91.94 226 SER A C 1
ATOM 1871 O O . SER A 1 226 ? -8.927 -8.422 -0.842 1.00 91.94 226 SER A O 1
ATOM 1873 N N . TYR A 1 227 ? -9.409 -9.766 0.886 1.00 91.06 227 TYR A N 1
ATOM 1874 C CA . TYR A 1 227 ? -8.152 -10.514 0.814 1.00 91.06 227 TYR A CA 1
ATOM 1875 C C . TYR A 1 227 ? -7.995 -11.287 -0.504 1.00 91.06 227 TYR A C 1
ATOM 1877 O O . TYR A 1 227 ? -6.939 -11.239 -1.127 1.00 91.06 227 TYR A O 1
ATOM 1885 N N . PHE A 1 228 ? -9.057 -11.939 -0.987 1.00 92.69 228 PHE A N 1
ATOM 1886 C CA . PHE A 1 228 ? -9.016 -12.608 -2.290 1.00 92.69 228 PHE A CA 1
ATOM 1887 C C . PHE A 1 228 ? -8.924 -11.590 -3.429 1.00 92.69 228 PHE A C 1
ATOM 1889 O O . PHE A 1 228 ? -8.131 -11.767 -4.348 1.00 92.69 228 PHE A O 1
ATOM 1896 N N . ILE A 1 229 ? -9.710 -10.509 -3.355 1.00 94.75 229 ILE A N 1
ATOM 1897 C CA . ILE A 1 229 ? -9.680 -9.416 -4.339 1.00 94.75 229 ILE A CA 1
ATOM 1898 C C . ILE A 1 229 ? -8.258 -8.856 -4.459 1.00 94.75 229 ILE A C 1
ATOM 1900 O O . ILE A 1 229 ? -7.721 -8.737 -5.558 1.00 94.75 229 ILE A O 1
ATOM 1904 N N . TYR A 1 230 ? -7.610 -8.604 -3.321 1.00 93.88 230 TYR A N 1
ATOM 1905 C CA . TYR A 1 230 ? -6.222 -8.174 -3.246 1.00 93.88 230 TYR A CA 1
ATOM 1906 C C . TYR A 1 230 ? -5.267 -9.157 -3.930 1.00 93.88 230 TYR A C 1
ATOM 1908 O O . TYR A 1 230 ? -4.363 -8.742 -4.644 1.00 93.88 230 TYR A O 1
ATOM 1916 N N . LEU A 1 231 ? -5.455 -10.460 -3.762 1.00 93.56 231 LEU A N 1
ATOM 1917 C CA . LEU A 1 231 ? -4.550 -11.434 -4.364 1.00 93.56 231 LEU A CA 1
ATOM 1918 C C . LEU A 1 231 ? -4.804 -11.626 -5.861 1.00 93.56 231 LEU A C 1
ATOM 1920 O O . LEU A 1 231 ? -3.841 -11.834 -6.591 1.00 93.56 231 LEU A O 1
ATOM 1924 N N . ALA A 1 232 ? -6.052 -11.502 -6.322 1.00 95.56 232 ALA A N 1
ATOM 1925 C CA . ALA A 1 232 ? -6.473 -11.808 -7.690 1.00 95.56 232 ALA A CA 1
ATOM 1926 C C . ALA A 1 232 ? -6.486 -10.608 -8.657 1.00 95.56 232 ALA A C 1
ATOM 1928 O O . ALA A 1 232 ? -6.484 -10.813 -9.871 1.00 95.56 232 ALA A O 1
ATOM 1929 N N . HIS A 1 233 ? -6.520 -9.363 -8.168 1.00 96.12 233 HIS A N 1
ATOM 1930 C CA . HIS A 1 233 ? -6.692 -8.183 -9.032 1.00 96.12 233 HIS A CA 1
ATOM 1931 C C . HIS A 1 233 ? -5.666 -7.996 -10.155 1.00 96.12 233 HIS A C 1
ATOM 1933 O O . HIS A 1 233 ? -6.101 -7.572 -11.226 1.00 96.12 233 HIS A O 1
ATOM 1939 N N . PRO A 1 234 ? -4.373 -8.354 -10.024 1.00 95.94 234 PRO A N 1
ATOM 1940 C CA . PRO A 1 234 ? -3.455 -8.247 -11.152 1.00 95.94 234 PRO A CA 1
ATOM 1941 C C . PRO A 1 234 ? -3.870 -9.112 -12.336 1.00 95.94 234 PRO A C 1
ATOM 1943 O O . PRO A 1 234 ? -3.662 -8.698 -13.465 1.00 95.94 234 PRO A O 1
ATOM 1946 N N . ILE A 1 235 ? -4.489 -10.276 -12.102 1.00 95.25 235 ILE A N 1
ATOM 1947 C CA . ILE A 1 235 ? -5.004 -11.138 -13.177 1.00 95.25 235 ILE A CA 1
ATOM 1948 C C . ILE A 1 235 ? -6.065 -10.374 -13.968 1.00 95.25 235 ILE A C 1
ATOM 1950 O O . ILE A 1 235 ? -5.981 -10.260 -15.188 1.00 95.25 235 ILE A O 1
ATOM 1954 N N . ALA A 1 236 ? -7.053 -9.817 -13.264 1.00 96.31 236 ALA A N 1
ATOM 1955 C CA . ALA A 1 236 ? -8.122 -9.055 -13.894 1.00 96.31 236 ALA A CA 1
ATOM 1956 C C . ALA A 1 236 ? -7.572 -7.827 -14.638 1.00 96.31 236 ALA A C 1
ATOM 1958 O O . ALA A 1 236 ? -7.954 -7.608 -15.784 1.00 96.31 236 ALA A O 1
ATOM 1959 N N . ILE A 1 237 ? -6.620 -7.094 -14.048 1.00 95.62 237 ILE A N 1
ATOM 1960 C CA . ILE A 1 237 ? -5.941 -5.973 -14.713 1.00 95.62 237 ILE A CA 1
ATOM 1961 C C . ILE A 1 237 ? -5.218 -6.443 -15.980 1.00 95.62 237 ILE A C 1
ATOM 1963 O O . ILE A 1 237 ? -5.401 -5.830 -17.027 1.00 95.62 237 ILE A O 1
ATOM 1967 N N . THR A 1 238 ? -4.448 -7.536 -15.924 1.00 94.56 238 THR A N 1
ATOM 1968 C CA . THR A 1 238 ? -3.714 -8.078 -17.079 1.00 94.56 238 THR A CA 1
ATOM 1969 C C . THR A 1 238 ? -4.653 -8.376 -18.247 1.00 94.56 238 THR A C 1
ATOM 1971 O O . THR A 1 238 ? -4.408 -7.912 -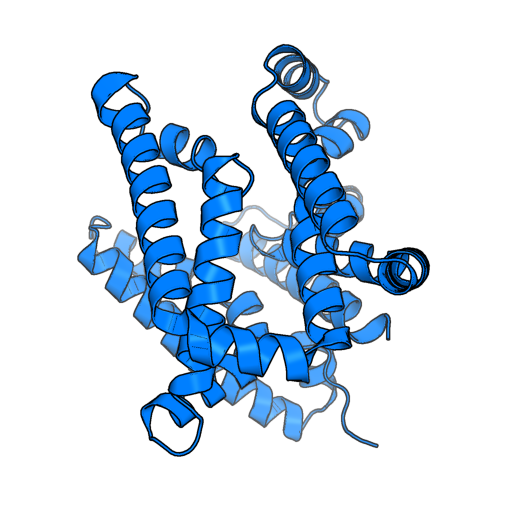19.360 1.00 94.56 238 THR A O 1
ATOM 1974 N N . TYR A 1 239 ? -5.752 -9.097 -18.012 1.00 95.31 239 TYR A N 1
ATOM 1975 C CA . TYR A 1 239 ? -6.674 -9.451 -19.093 1.00 95.31 239 TYR A CA 1
ATOM 1976 C C . TYR A 1 239 ? -7.509 -8.264 -19.582 1.00 95.31 239 TYR A C 1
ATOM 1978 O O . TYR A 1 239 ? -7.722 -8.139 -20.787 1.00 95.31 239 TYR A O 1
ATOM 1986 N N . LEU A 1 240 ? -7.941 -7.364 -18.693 1.00 95.31 240 LEU A N 1
ATOM 1987 C CA . LEU A 1 240 ? -8.650 -6.147 -19.099 1.00 95.31 240 LEU A CA 1
ATOM 1988 C C . LEU A 1 240 ? -7.751 -5.234 -19.940 1.00 95.31 240 LEU A C 1
ATOM 1990 O O . LEU A 1 240 ? -8.178 -4.768 -20.995 1.00 95.31 240 LEU A O 1
ATOM 1994 N N . LEU A 1 241 ? -6.492 -5.037 -19.537 1.00 93.88 241 LEU A N 1
ATOM 1995 C CA . LEU A 1 241 ? -5.516 -4.283 -20.325 1.00 93.88 241 LEU A CA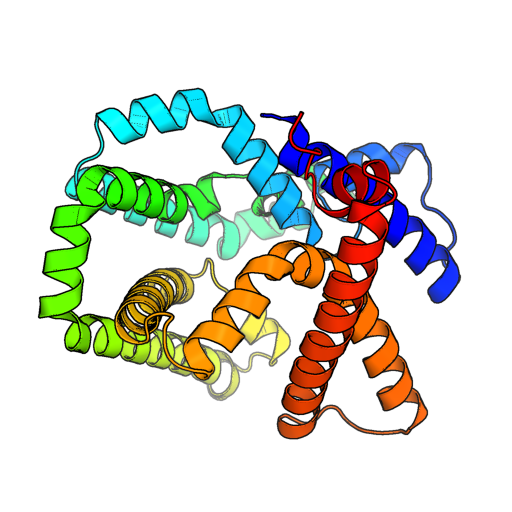 1
ATOM 1996 C C . LEU A 1 241 ? -5.224 -4.957 -21.665 1.00 93.88 241 LEU A C 1
ATOM 1998 O O . LEU A 1 241 ? -5.144 -4.263 -22.675 1.00 93.88 241 LEU A O 1
ATOM 2002 N N . ALA A 1 242 ? -5.123 -6.288 -21.714 1.00 92.31 242 ALA A N 1
ATOM 2003 C CA . ALA A 1 242 ? -4.945 -7.008 -22.973 1.00 92.31 242 ALA A CA 1
ATOM 2004 C C . ALA A 1 242 ? -6.119 -6.768 -23.941 1.00 92.31 242 ALA A C 1
ATOM 2006 O O . ALA A 1 242 ? -5.901 -6.597 -25.140 1.00 92.31 242 ALA A O 1
ATOM 2007 N N . VAL A 1 243 ? -7.357 -6.705 -23.437 1.00 93.56 243 VAL A N 1
ATOM 2008 C CA . VAL A 1 243 ? -8.542 -6.363 -24.244 1.00 93.56 243 VAL A CA 1
ATOM 2009 C C . VAL A 1 243 ? -8.494 -4.910 -24.717 1.00 93.56 243 VAL A C 1
ATOM 2011 O O . VAL A 1 243 ? -8.719 -4.649 -25.899 1.00 93.56 243 VAL A O 1
ATOM 2014 N N . LEU A 1 244 ? -8.163 -3.961 -23.838 1.00 93.44 244 LEU A N 1
ATOM 2015 C CA . LEU A 1 244 ? -8.046 -2.546 -24.211 1.00 93.44 244 LEU A CA 1
ATOM 2016 C C . LEU A 1 244 ? -6.960 -2.323 -25.267 1.00 93.44 244 LEU A C 1
ATOM 2018 O O . LEU A 1 244 ? -7.185 -1.615 -26.246 1.00 93.44 244 LEU A O 1
ATOM 2022 N N . HIS A 1 245 ? -5.821 -3.000 -25.120 1.00 91.00 245 HIS A N 1
ATOM 2023 C CA . HIS A 1 245 ? -4.721 -2.923 -26.072 1.00 91.00 245 HIS A CA 1
ATOM 2024 C C . HIS A 1 245 ? -5.104 -3.514 -27.434 1.00 91.00 245 HIS A C 1
ATOM 2026 O O . HIS A 1 245 ? -4.902 -2.875 -28.462 1.00 91.00 245 HIS A O 1
ATOM 2032 N N . ARG A 1 246 ? -5.743 -4.694 -27.453 1.00 92.19 246 ARG A N 1
ATOM 2033 C CA . ARG A 1 246 ? -6.243 -5.320 -28.694 1.00 92.19 246 ARG A CA 1
ATOM 2034 C C . ARG A 1 246 ? -7.314 -4.491 -29.398 1.00 92.19 246 ARG A C 1
ATOM 2036 O O . ARG A 1 246 ? -7.435 -4.572 -30.613 1.00 92.19 246 ARG A O 1
ATOM 2043 N N . THR A 1 247 ? -8.095 -3.720 -28.647 1.00 92.69 247 THR A N 1
ATOM 2044 C CA . THR A 1 247 ? -9.140 -2.842 -29.197 1.00 92.69 247 THR A CA 1
ATOM 2045 C C . THR A 1 247 ? -8.623 -1.443 -29.546 1.00 92.69 247 THR A C 1
ATOM 2047 O O . THR A 1 247 ? -9.408 -0.612 -29.991 1.00 92.69 247 THR A O 1
ATOM 2050 N N . GLY A 1 248 ? -7.323 -1.172 -29.369 1.00 90.50 248 GLY A N 1
ATOM 2051 C CA . GLY A 1 248 ? -6.689 0.098 -29.732 1.00 90.50 248 GLY A CA 1
ATOM 2052 C C . GLY A 1 248 ? -7.046 1.281 -28.826 1.00 90.50 248 GLY A C 1
ATOM 2053 O O . GLY A 1 248 ? -6.817 2.427 -29.205 1.00 90.50 248 GLY A O 1
ATOM 2054 N N . HIS A 1 249 ? -7.607 1.038 -27.637 1.00 90.19 249 HIS A N 1
ATOM 2055 C CA . HIS A 1 249 ? -7.985 2.110 -26.718 1.00 90.19 249 HIS A CA 1
ATOM 2056 C C . HIS A 1 249 ? -6.778 2.616 -25.924 1.00 90.19 249 HIS A C 1
ATOM 2058 O O . HIS A 1 249 ? -6.041 1.842 -25.311 1.00 90.19 249 HIS A O 1
ATOM 2064 N N . VAL A 1 250 ? -6.622 3.938 -25.866 1.00 89.38 250 VAL A N 1
ATOM 2065 C CA . VAL A 1 250 ? -5.651 4.598 -24.984 1.00 89.38 250 VAL A CA 1
ATOM 2066 C C . VAL A 1 250 ? -6.244 4.723 -23.583 1.00 89.38 250 VAL A C 1
ATOM 2068 O O . VAL A 1 250 ? -7.405 5.103 -23.421 1.00 89.38 250 VAL A O 1
ATOM 2071 N N . LEU A 1 251 ? -5.443 4.425 -22.557 1.00 88.50 251 LEU A N 1
ATOM 2072 C CA . LEU A 1 251 ? -5.872 4.453 -21.160 1.00 88.50 251 LEU A CA 1
ATOM 2073 C C . LEU A 1 251 ? -6.032 5.896 -20.645 1.00 88.50 251 LEU A C 1
ATOM 2075 O O . LEU A 1 251 ? -5.139 6.460 -20.018 1.00 88.50 251 LEU A O 1
ATOM 2079 N N . THR A 1 252 ? -7.186 6.502 -20.919 1.00 92.12 252 THR A N 1
ATOM 2080 C CA . THR A 1 252 ? -7.588 7.802 -20.357 1.00 92.12 252 THR A CA 1
ATOM 2081 C C . THR A 1 252 ? -8.048 7.660 -18.903 1.00 92.12 252 THR A C 1
ATOM 2083 O O . THR A 1 252 ? -8.364 6.561 -18.450 1.00 92.12 252 THR A O 1
ATOM 2086 N N . ALA A 1 253 ? -8.142 8.766 -18.155 1.00 89.75 253 ALA A N 1
ATOM 2087 C CA . ALA A 1 253 ? -8.582 8.722 -16.756 1.00 89.75 253 ALA A CA 1
ATOM 2088 C C . ALA A 1 253 ? -9.980 8.082 -16.556 1.00 89.75 253 ALA A C 1
ATOM 2090 O O . ALA A 1 253 ? -10.098 7.208 -15.695 1.00 89.75 253 ALA A O 1
ATOM 2091 N N . PRO A 1 254 ? -11.025 8.406 -17.351 1.00 94.12 254 PRO A N 1
ATOM 2092 C CA . PRO A 1 254 ? -12.322 7.734 -17.227 1.00 94.12 254 PRO A CA 1
ATOM 2093 C C . PRO A 1 254 ? -12.240 6.235 -17.526 1.00 94.12 254 PRO A C 1
ATOM 2095 O O . PRO A 1 254 ? -12.846 5.428 -16.820 1.00 94.12 254 PRO A O 1
ATOM 2098 N N . LEU A 1 255 ? -11.455 5.850 -18.536 1.00 94.00 255 LEU A N 1
ATOM 2099 C CA . LEU A 1 255 ? -11.270 4.448 -18.896 1.00 94.00 255 LEU A CA 1
ATOM 2100 C C . LEU A 1 255 ? -10.498 3.682 -17.815 1.00 94.00 255 LEU A C 1
ATOM 2102 O O . LEU A 1 255 ? -10.851 2.549 -17.503 1.00 94.00 255 LEU A O 1
ATOM 2106 N N . ALA A 1 256 ? -9.497 4.308 -17.193 1.00 92.88 256 ALA A N 1
ATOM 2107 C CA . ALA A 1 256 ? -8.775 3.743 -16.058 1.00 92.88 256 ALA A CA 1
ATOM 2108 C C . ALA A 1 256 ? -9.704 3.518 -14.853 1.00 92.88 256 ALA A C 1
ATOM 2110 O O . ALA A 1 256 ? -9.674 2.447 -14.249 1.00 92.88 256 ALA A O 1
ATOM 2111 N N . LEU A 1 257 ? -10.581 4.479 -14.537 1.00 94.81 257 LEU A N 1
ATOM 2112 C CA . LEU A 1 257 ? -11.584 4.324 -13.477 1.00 94.81 257 LEU A CA 1
ATOM 2113 C C . LEU A 1 257 ? -12.573 3.192 -13.789 1.00 94.81 257 LEU A C 1
ATOM 2115 O O . LEU A 1 257 ? -12.846 2.362 -12.921 1.00 94.81 257 LEU A O 1
ATOM 2119 N N . ALA A 1 258 ? -13.064 3.115 -15.030 1.00 95.44 258 ALA A N 1
ATOM 2120 C CA . ALA A 1 258 ? -13.933 2.027 -15.475 1.00 95.44 258 ALA A CA 1
ATOM 2121 C C . ALA A 1 258 ? -13.227 0.664 -15.391 1.00 95.44 258 ALA A C 1
ATOM 2123 O O . ALA A 1 258 ? -13.811 -0.311 -14.919 1.00 95.44 258 ALA A O 1
ATOM 2124 N N . MET A 1 259 ? -11.951 0.599 -15.776 1.00 95.62 259 MET A N 1
ATOM 2125 C CA . MET A 1 259 ? -11.123 -0.601 -15.668 1.00 95.62 259 MET A CA 1
ATOM 2126 C C . MET A 1 259 ? -10.918 -1.026 -14.209 1.00 95.62 259 MET A C 1
ATOM 2128 O O . MET A 1 259 ? -11.014 -2.216 -13.908 1.00 95.62 259 MET A O 1
ATOM 2132 N N . TYR A 1 260 ? -10.678 -0.092 -13.284 1.00 94.81 260 TYR A N 1
ATOM 2133 C CA . TYR A 1 260 ? -10.574 -0.411 -11.857 1.00 94.81 260 TYR A CA 1
ATOM 2134 C C . TYR A 1 260 ? -11.902 -0.898 -11.273 1.00 94.81 260 TYR A C 1
ATOM 2136 O O . TYR A 1 260 ? -11.914 -1.874 -10.520 1.00 94.81 260 TYR A O 1
ATOM 2144 N N . ALA A 1 261 ? -13.028 -0.300 -11.669 1.00 96.06 261 ALA A N 1
ATOM 2145 C CA . ALA A 1 261 ? -14.351 -0.789 -11.289 1.00 96.06 261 ALA A CA 1
ATOM 2146 C C . ALA A 1 261 ? -14.611 -2.204 -11.839 1.00 96.06 261 ALA A C 1
ATOM 2148 O O . ALA A 1 261 ? -15.027 -3.090 -11.094 1.00 96.06 261 ALA A O 1
ATOM 2149 N N . ALA A 1 262 ? -14.294 -2.455 -13.112 1.00 96.69 262 ALA A N 1
ATOM 2150 C CA . ALA A 1 262 ? -14.412 -3.777 -13.722 1.00 96.69 262 ALA A CA 1
ATOM 2151 C C . ALA A 1 262 ? -13.507 -4.808 -13.029 1.00 96.69 262 ALA A C 1
ATOM 2153 O O . ALA A 1 262 ? -13.948 -5.914 -12.727 1.00 96.69 262 ALA A O 1
ATOM 2154 N N . THR A 1 263 ? -12.270 -4.428 -12.703 1.00 97.31 263 THR A N 1
ATOM 2155 C CA . THR A 1 263 ? -11.325 -5.253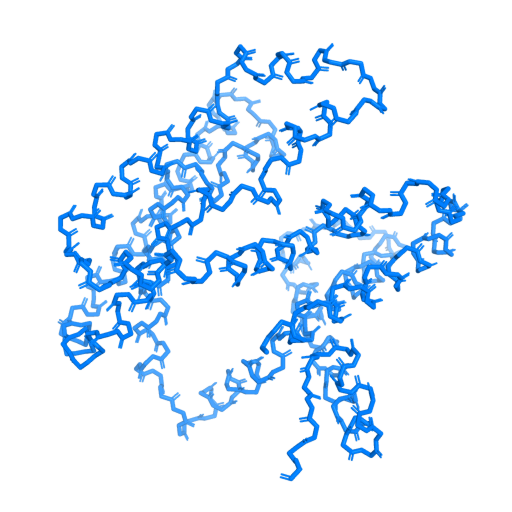 -11.937 1.00 97.31 263 THR A CA 1
ATOM 2156 C C . THR A 1 263 ? -11.923 -5.653 -10.591 1.00 97.31 263 THR A C 1
ATOM 2158 O O . THR A 1 263 ? -11.911 -6.834 -10.236 1.00 97.31 263 THR A O 1
ATOM 2161 N N . LEU A 1 264 ? -12.485 -4.691 -9.852 1.00 96.19 264 LEU A N 1
ATOM 2162 C CA . LEU A 1 264 ? -13.130 -4.938 -8.564 1.00 96.19 264 LEU A CA 1
ATOM 2163 C C . LEU A 1 264 ? -14.308 -5.909 -8.698 1.00 96.19 264 LEU A C 1
ATOM 2165 O O . LEU A 1 264 ? -14.411 -6.857 -7.925 1.00 96.19 264 LEU A O 1
ATOM 2169 N N . LEU A 1 265 ? -15.178 -5.706 -9.688 1.00 96.19 265 LEU A N 1
ATOM 2170 C CA . LEU A 1 265 ? -16.344 -6.563 -9.903 1.00 96.19 265 LEU A CA 1
ATOM 2171 C C . LEU A 1 265 ? -15.945 -7.986 -10.313 1.00 96.19 265 LEU A C 1
ATOM 2173 O O . LEU A 1 265 ? -16.443 -8.949 -9.734 1.00 96.19 265 LEU A O 1
ATOM 2177 N N . LEU A 1 266 ? -15.011 -8.137 -11.257 1.00 96.88 266 LEU A N 1
ATOM 2178 C CA . LEU A 1 266 ? -14.532 -9.445 -11.715 1.00 96.88 266 LEU A CA 1
ATOM 2179 C C . LEU A 1 266 ? -13.885 -10.237 -10.579 1.00 96.88 266 LEU A C 1
ATOM 2181 O O . LEU A 1 266 ? -14.184 -11.415 -10.378 1.00 96.88 266 LEU A O 1
ATOM 2185 N N . THR A 1 267 ? -13.022 -9.584 -9.805 1.00 96.50 267 THR A N 1
ATOM 2186 C CA . THR A 1 267 ? -12.353 -10.226 -8.670 1.00 96.50 267 THR A CA 1
ATOM 2187 C C . THR A 1 267 ? -13.300 -10.515 -7.516 1.00 96.50 267 THR A C 1
ATOM 2189 O O . THR A 1 267 ? -13.141 -11.547 -6.871 1.00 96.50 267 THR A O 1
ATOM 2192 N N . LEU A 1 268 ? -14.310 -9.675 -7.272 1.00 95.81 268 LEU A N 1
ATOM 2193 C CA . LEU A 1 268 ? -15.360 -9.952 -6.295 1.00 95.81 268 LEU A CA 1
ATOM 2194 C C . LEU A 1 268 ? -16.188 -11.174 -6.709 1.00 95.81 268 LEU A C 1
ATOM 2196 O O . LEU A 1 268 ? -16.400 -12.068 -5.891 1.00 95.81 268 LEU A O 1
ATOM 2200 N N . CYS A 1 269 ? -16.604 -11.255 -7.976 1.00 95.12 269 CYS A N 1
ATOM 2201 C CA . CYS A 1 269 ? -17.283 -12.432 -8.518 1.00 95.12 269 CYS A CA 1
ATOM 2202 C C . CYS A 1 269 ? -16.420 -13.690 -8.345 1.00 95.12 269 CYS A C 1
ATOM 2204 O O . CYS A 1 269 ? -16.893 -14.692 -7.805 1.00 95.12 269 CYS A O 1
ATOM 2206 N N . GLY A 1 270 ? -15.135 -13.611 -8.706 1.00 93.94 270 GLY A N 1
ATOM 2207 C CA . GLY A 1 270 ? -14.166 -14.685 -8.480 1.00 93.94 270 GLY A CA 1
ATOM 2208 C C . GLY A 1 270 ? -14.045 -15.072 -7.004 1.00 93.94 270 GLY A C 1
ATOM 2209 O O . GLY A 1 270 ? -14.095 -16.255 -6.673 1.00 93.94 270 GLY A O 1
ATOM 2210 N N . ALA A 1 271 ? -13.983 -14.092 -6.100 1.00 92.81 271 ALA A N 1
ATOM 2211 C CA . ALA A 1 271 ? -13.907 -14.316 -4.659 1.00 92.81 271 ALA A CA 1
ATOM 2212 C C . ALA A 1 271 ? -15.152 -15.026 -4.110 1.00 92.81 271 ALA A C 1
ATOM 2214 O O . ALA A 1 271 ? -15.041 -15.881 -3.231 1.00 92.81 271 ALA A O 1
ATOM 2215 N N . VAL A 1 272 ? -16.344 -14.680 -4.604 1.00 92.12 272 VAL A N 1
ATOM 2216 C CA . VAL A 1 272 ? -17.604 -15.326 -4.210 1.00 92.12 272 VAL A CA 1
ATOM 2217 C C . VAL A 1 272 ? -17.652 -16.767 -4.715 1.00 92.12 272 VAL A C 1
ATOM 2219 O O . VAL A 1 272 ? -17.992 -17.664 -3.942 1.00 92.12 272 VAL A O 1
ATOM 2222 N N . VAL A 1 273 ? -17.275 -17.008 -5.974 1.00 92.12 273 VAL A N 1
ATOM 2223 C CA . VAL A 1 273 ? -17.220 -18.358 -6.559 1.00 92.12 273 VAL A CA 1
ATOM 2224 C C . VAL A 1 273 ? -16.220 -19.232 -5.805 1.00 92.12 273 VAL A C 1
ATOM 2226 O O . VAL A 1 273 ? -16.587 -20.309 -5.337 1.00 92.12 273 VAL A O 1
ATOM 2229 N N . MET A 1 274 ? -14.990 -18.751 -5.606 1.00 89.62 274 MET A N 1
ATOM 2230 C CA . MET A 1 274 ? -13.948 -19.500 -4.899 1.00 89.62 274 MET A CA 1
ATOM 2231 C C . MET A 1 274 ? -14.330 -19.792 -3.454 1.00 89.62 274 MET A C 1
ATOM 2233 O O . MET A 1 274 ? -14.097 -20.899 -2.975 1.00 89.62 274 MET A O 1
ATOM 2237 N N . ARG A 1 275 ? -14.999 -18.855 -2.776 1.00 86.31 275 ARG A N 1
ATOM 2238 C CA . ARG A 1 275 ? -15.517 -19.095 -1.428 1.00 86.31 275 ARG A CA 1
ATOM 2239 C C . ARG A 1 275 ? -16.578 -20.194 -1.401 1.00 86.31 275 ARG A C 1
ATOM 2241 O O . ARG A 1 275 ? -16.504 -21.060 -0.536 1.00 86.31 275 ARG A O 1
ATOM 2248 N N . ARG A 1 276 ? -17.537 -20.183 -2.335 1.00 88.12 276 ARG A N 1
ATOM 2249 C CA . ARG A 1 276 ? -18.569 -21.235 -2.441 1.00 88.12 276 ARG A CA 1
ATOM 2250 C C . ARG A 1 276 ? -17.957 -22.604 -2.738 1.00 88.12 276 ARG A C 1
ATOM 2252 O O . ARG A 1 276 ? -18.404 -23.607 -2.191 1.00 88.12 276 ARG A O 1
ATOM 2259 N N . ILE A 1 277 ? -16.920 -22.653 -3.577 1.00 88.31 277 ILE A N 1
ATOM 2260 C CA . ILE A 1 277 ? -16.151 -23.882 -3.816 1.00 88.31 277 ILE A CA 1
ATOM 2261 C C . ILE A 1 277 ? -15.446 -24.309 -2.526 1.00 88.31 277 ILE A C 1
ATOM 2263 O O . ILE A 1 277 ? -15.528 -25.471 -2.142 1.00 88.31 277 ILE A O 1
ATOM 2267 N N . GLY A 1 278 ? -14.811 -23.375 -1.821 1.00 83.62 278 GLY A N 1
ATOM 2268 C CA . GLY A 1 278 ? -14.094 -23.643 -0.580 1.00 83.62 278 GLY A CA 1
ATOM 2269 C C . GLY A 1 278 ? -14.979 -24.054 0.602 1.00 83.62 278 GLY A C 1
ATOM 2270 O O . GLY A 1 278 ? -14.501 -24.712 1.521 1.00 83.62 278 GLY A O 1
ATOM 2271 N N . GLU A 1 279 ? -16.269 -23.711 0.584 1.00 84.44 279 GLU A N 1
ATOM 2272 C CA . GLU A 1 279 ? -17.267 -24.238 1.527 1.00 84.44 279 GLU A CA 1
ATOM 2273 C C . GLU A 1 279 ? -17.524 -25.739 1.309 1.00 84.44 279 GLU A C 1
ATOM 2275 O O . GLU A 1 279 ? -17.828 -26.449 2.264 1.00 84.44 279 GLU A O 1
ATOM 2280 N N . ARG A 1 280 ? -17.342 -26.242 0.080 1.00 86.12 280 ARG A N 1
ATOM 2281 C CA . ARG A 1 280 ? -17.422 -27.677 -0.250 1.00 86.12 280 ARG A CA 1
ATOM 2282 C C . ARG A 1 280 ? -16.070 -28.384 -0.149 1.00 86.12 280 ARG A C 1
ATOM 2284 O O . ARG A 1 280 ? -16.016 -29.550 0.223 1.00 86.12 280 ARG A O 1
ATOM 2291 N N . ILE A 1 281 ? -14.986 -27.684 -0.487 1.00 87.25 281 ILE A N 1
ATOM 2292 C CA . ILE A 1 281 ? -13.609 -28.190 -0.494 1.00 87.25 281 ILE A CA 1
ATOM 2293 C C . ILE A 1 281 ? -12.753 -27.272 0.394 1.00 87.25 281 ILE A C 1
ATOM 2295 O O . ILE A 1 281 ? -12.137 -26.330 -0.112 1.00 87.25 281 ILE A O 1
ATOM 2299 N N . PRO A 1 282 ? -12.666 -27.532 1.714 1.00 83.38 282 PRO A N 1
ATOM 2300 C CA . PRO A 1 282 ? -11.977 -26.652 2.665 1.00 83.38 282 PRO A CA 1
ATOM 2301 C C . PRO A 1 282 ? -10.526 -26.319 2.300 1.00 83.38 282 PRO A C 1
ATOM 2303 O O . PRO A 1 282 ? -10.052 -25.224 2.601 1.00 83.38 282 PRO A O 1
ATOM 2306 N N . LEU A 1 283 ? -9.842 -27.230 1.597 1.00 84.00 283 LEU A N 1
ATOM 2307 C CA . LEU A 1 283 ? -8.481 -27.028 1.100 1.00 84.00 283 LEU A CA 1
ATOM 2308 C C . LEU A 1 283 ? -8.368 -25.791 0.193 1.00 84.00 283 LEU A C 1
ATOM 2310 O O . LEU A 1 283 ? -7.379 -25.071 0.268 1.00 84.00 283 LEU A O 1
ATOM 2314 N N . VAL A 1 284 ? -9.386 -25.490 -0.620 1.00 80.44 284 VAL A N 1
ATOM 2315 C CA . VAL A 1 284 ? -9.373 -24.317 -1.511 1.00 80.44 284 VAL A CA 1
ATOM 2316 C C . VAL A 1 284 ? -9.349 -23.020 -0.703 1.00 80.44 284 VAL A C 1
ATOM 2318 O O . VAL A 1 284 ? -8.578 -22.118 -1.022 1.00 80.44 284 VAL A O 1
ATOM 2321 N N . ASN A 1 285 ? -10.127 -22.929 0.378 1.00 81.38 285 ASN A N 1
ATOM 2322 C CA . ASN A 1 285 ? -10.116 -21.760 1.263 1.00 81.38 285 ASN A CA 1
ATOM 2323 C C . ASN A 1 285 ? -8.794 -21.633 2.037 1.00 81.38 285 ASN A C 1
ATOM 2325 O O . ASN A 1 285 ? -8.289 -20.524 2.219 1.00 81.38 285 ASN A O 1
ATOM 2329 N N . GLU A 1 286 ? -8.201 -22.748 2.463 1.00 82.19 286 GLU A N 1
ATOM 2330 C CA . GLU A 1 286 ? -6.907 -22.727 3.149 1.00 82.19 286 GLU A CA 1
ATOM 2331 C C . GLU A 1 286 ? -5.782 -22.266 2.212 1.00 82.19 286 GLU A C 1
ATOM 2333 O O . GLU A 1 286 ? -4.995 -21.395 2.583 1.00 82.19 286 GLU A O 1
ATOM 2338 N N . LEU A 1 287 ? -5.745 -22.788 0.983 1.00 81.56 287 LEU A N 1
ATOM 2339 C CA . LEU A 1 287 ? -4.713 -22.457 0.001 1.00 81.56 287 LEU A CA 1
ATOM 2340 C C . LEU A 1 287 ? -4.853 -21.034 -0.550 1.00 81.56 287 LEU A C 1
ATOM 2342 O O . LEU A 1 287 ? -3.854 -20.338 -0.699 1.00 81.56 287 LEU A O 1
ATOM 2346 N N . THR A 1 288 ? -6.075 -20.585 -0.852 1.00 76.69 288 THR A N 1
ATOM 2347 C CA . THR A 1 288 ? -6.285 -19.294 -1.534 1.00 76.69 288 THR A CA 1
ATOM 2348 C C . THR A 1 288 ? -6.362 -18.109 -0.578 1.00 76.69 288 THR A C 1
ATOM 2350 O O . THR A 1 288 ? -5.918 -17.021 -0.937 1.00 76.69 288 THR A O 1
ATOM 2353 N N . ILE A 1 289 ? -6.923 -18.293 0.623 1.00 79.56 289 ILE A N 1
ATOM 2354 C CA . ILE A 1 289 ? -7.215 -17.197 1.562 1.00 79.56 289 ILE A CA 1
ATOM 2355 C C . ILE A 1 289 ? -6.833 -17.504 3.016 1.00 79.56 289 ILE A C 1
ATOM 2357 O O . ILE A 1 289 ? -7.151 -16.721 3.908 1.00 79.56 289 ILE A O 1
ATOM 2361 N N . GLY A 1 290 ? -6.162 -18.630 3.281 1.00 73.62 290 GLY A N 1
ATOM 2362 C CA . GLY A 1 290 ? -5.649 -18.966 4.613 1.00 73.62 290 GLY A CA 1
ATOM 2363 C C . GLY A 1 290 ? -6.736 -19.281 5.645 1.00 73.62 290 GLY A C 1
ATOM 2364 O O . GLY A 1 290 ? -6.451 -19.321 6.844 1.00 73.62 290 GLY A O 1
ATOM 2365 N N . MET A 1 291 ? -7.985 -19.494 5.212 1.00 72.25 291 MET A N 1
ATOM 2366 C CA . MET A 1 291 ? -9.108 -19.783 6.104 1.00 72.25 291 MET A CA 1
ATOM 2367 C C . MET A 1 291 ? -9.263 -21.292 6.298 1.00 72.25 291 MET A C 1
ATOM 2369 O O . MET A 1 291 ? -9.604 -22.010 5.362 1.00 72.25 291 MET A O 1
ATOM 2373 N N . LYS A 1 292 ? -9.079 -21.769 7.534 1.00 64.75 292 LYS A N 1
ATOM 2374 C CA . LYS A 1 292 ? -9.426 -23.147 7.911 1.00 64.75 292 LYS A CA 1
ATOM 2375 C C . LYS A 1 292 ? -10.923 -23.266 8.178 1.00 64.75 292 LYS A C 1
ATOM 2377 O O . LYS A 1 292 ? -11.525 -22.344 8.732 1.00 64.75 292 LYS A O 1
ATOM 2382 N N . ALA A 1 293 ? -11.508 -24.415 7.839 1.00 57.25 293 ALA A N 1
ATOM 2383 C CA . ALA A 1 293 ? -12.842 -24.761 8.314 1.00 57.25 293 ALA A CA 1
ATOM 2384 C C . ALA A 1 293 ? -12.869 -24.667 9.848 1.00 57.25 293 ALA A C 1
ATOM 2386 O O . ALA A 1 293 ? -11.935 -25.125 10.516 1.00 57.25 293 ALA A O 1
ATOM 2387 N N . LYS A 1 294 ? -13.919 -24.047 10.403 1.00 54.28 294 LYS A N 1
ATOM 2388 C CA . LYS A 1 294 ? -14.205 -24.167 11.836 1.00 54.28 294 LYS A CA 1
ATOM 2389 C C . LYS A 1 294 ? -14.397 -25.661 12.105 1.00 54.28 294 LYS A C 1
ATOM 2391 O O . LYS A 1 294 ? -15.325 -26.246 11.554 1.00 54.28 294 LYS A O 1
ATOM 2396 N N . LYS A 1 295 ? -13.461 -26.256 12.845 1.00 42.38 295 LYS A N 1
ATOM 2397 C CA . LYS A 1 295 ? -13.665 -27.566 13.462 1.00 42.38 295 LYS A CA 1
ATOM 2398 C C . LYS A 1 295 ? -14.714 -27.439 14.554 1.00 42.38 295 LYS A C 1
ATOM 2400 O O . LYS A 1 295 ? -14.720 -26.367 15.206 1.00 42.38 295 LYS A O 1
#

pLDDT: mean 91.4, std 8.57, range [38.91, 98.38]

Secondary structure (DSSP, 8-state):
-THHHHHHHHHHHHHHHHHHHHHHS--PPPGGGHHHHHHHTTTSTTTHHHHHHHHHHHTHHHHHHHHHT--HHHHHHHHHHHHHHHHHHHH-HHHHHHHHHSPTT-HHHHHHHTGGGT-GGGGHHHHHHHHHHHHTHHHHHHHHHHHHHHHHHHHHHHHHHHHHHHHHHHHTS---HHHHHHHS-TTSHHHHHHHHHHHHHHHHHHHHH-SSSHHHHHHHHHHHHHHHHHHHHHHHHHHHHHHHHHTT----HHHHHHHHHHHHHHHHHHHHHHHHHHHH-HHHHHHHH-PPP--

Radius of gyration: 21.03 Å; chains: 1; bounding box: 55×51×57 Å